Protein AF-A0A447NX24-F1 (afdb_monomer)

Radius of gyration: 23.61 Å; Cα contacts (8 Å, |Δi|>4): 287; chains: 1; bounding box: 48×49×65 Å

Organism: NCBI:txid1160765

Mean predicted aligned error: 9.2 Å

Foldseek 3Di:
DWKDWWAWDQDPVVRGTDAPPVCVVPVDDAFDAQVPDPPPVGLLAAAEAEQDDAPLQLVLLQVVVVVVDPDPPDDDDPVCSCVPPNADPDDDPCRVCVVVVVVVVHNGPSRVQVVVLVLLRVLLSVVSSVVSRVPDGHDDIDPDPPPQVCCCPRHVNNPYDMDDDDCPPVVCVVVPDDDDDPDPNLRWHWYDHSNWIDTSSFTQPDDVPPPSVDSVVV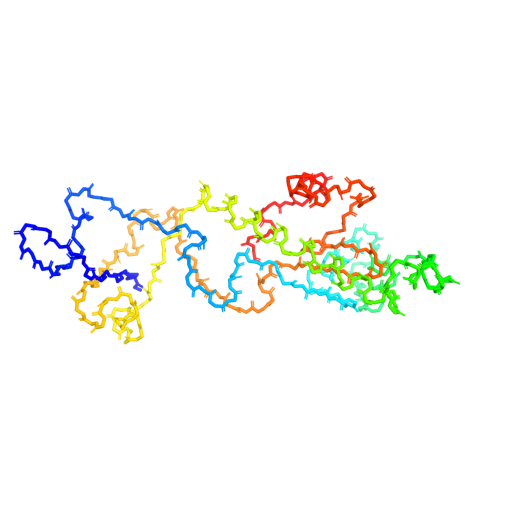VVSVVVRPDDPVSNVD

pLDDT: mean 82.29, std 13.7, range [31.44, 94.69]

Structure (mmCIF, N/CA/C/O backbone):
data_AF-A0A447NX24-F1
#
_entry.id   AF-A0A447NX24-F1
#
loop_
_atom_site.group_PDB
_atom_site.id
_atom_site.type_symbol
_atom_site.label_atom_id
_atom_site.label_alt_id
_atom_site.label_comp_id
_atom_site.label_asym_id
_atom_site.label_entity_id
_atom_site.label_seq_id
_atom_site.pdbx_PDB_ins_code
_atom_site.Cartn_x
_atom_site.Cartn_y
_atom_site.Cartn_z
_atom_site.occupancy
_atom_site.B_iso_or_equiv
_atom_site.auth_seq_id
_atom_site.auth_comp_id
_atom_site.auth_asym_id
_atom_site.auth_atom_id
_atom_site.pdbx_PDB_model_num
ATOM 1 N N . MET A 1 1 ? -9.808 -14.421 19.396 1.00 85.94 1 MET A N 1
ATOM 2 C CA . MET A 1 1 ? -10.437 -13.373 20.230 1.00 85.94 1 MET A CA 1
ATOM 3 C C . MET A 1 1 ? -10.325 -12.034 19.508 1.00 85.94 1 MET A C 1
ATOM 5 O O . MET A 1 1 ? -9.264 -11.777 18.959 1.00 85.94 1 MET A O 1
ATOM 9 N N . LEU A 1 2 ? -11.363 -11.190 19.503 1.00 93.19 2 LEU A N 1
ATOM 10 C CA . LEU A 1 2 ? -11.337 -9.859 18.875 1.00 93.19 2 LEU A CA 1
ATOM 11 C C . LEU A 1 2 ? -11.453 -8.776 19.944 1.00 93.19 2 LEU A C 1
ATOM 13 O O . LEU A 1 2 ? -12.441 -8.752 20.673 1.00 93.19 2 LEU A O 1
ATOM 17 N N . VAL A 1 3 ? -10.472 -7.878 20.032 1.00 93.94 3 VAL A N 1
ATOM 18 C CA . VAL A 1 3 ? -10.382 -6.884 21.113 1.00 93.94 3 VAL A CA 1
ATOM 19 C C . VAL A 1 3 ? -10.153 -5.479 20.568 1.00 93.94 3 VAL A C 1
ATOM 21 O O . VAL A 1 3 ? -9.334 -5.281 19.671 1.00 93.94 3 VAL A O 1
ATOM 24 N N . LYS A 1 4 ? -10.825 -4.479 21.142 1.00 92.31 4 LYS A N 1
ATOM 25 C CA . LYS A 1 4 ? -10.554 -3.057 20.891 1.00 92.31 4 LYS A CA 1
ATOM 26 C C . LYS A 1 4 ? -10.148 -2.349 22.175 1.00 92.31 4 LYS A C 1
ATOM 28 O O . LYS A 1 4 ? -10.835 -2.455 23.185 1.00 92.31 4 LYS A O 1
ATOM 33 N N . TYR A 1 5 ? -9.069 -1.581 22.092 1.00 91.25 5 TYR A N 1
ATOM 34 C CA . TYR A 1 5 ? -8.572 -0.743 23.177 1.00 91.25 5 TYR A CA 1
ATOM 35 C C . TYR A 1 5 ? -9.070 0.691 23.022 1.00 91.25 5 TYR A C 1
ATOM 37 O O . TYR A 1 5 ? -9.026 1.254 21.924 1.00 91.25 5 TYR A O 1
ATOM 45 N N . TYR A 1 6 ? -9.519 1.276 24.127 1.00 90.31 6 TYR A N 1
ATOM 46 C CA . TYR A 1 6 ? -9.981 2.652 24.216 1.00 90.31 6 TYR A CA 1
ATOM 47 C C . TYR A 1 6 ? -9.260 3.378 25.339 1.00 90.31 6 TYR A C 1
ATOM 49 O O . TYR A 1 6 ? -9.404 3.019 26.502 1.00 90.31 6 TYR A O 1
ATOM 57 N N . GLY A 1 7 ? -8.518 4.424 24.990 1.00 90.69 7 GLY A N 1
ATOM 58 C CA . GLY A 1 7 ? -7.910 5.322 25.959 1.00 90.69 7 GLY A CA 1
ATOM 59 C C . GLY A 1 7 ? -8.908 6.248 26.651 1.00 90.69 7 GLY A C 1
ATOM 60 O O . GLY A 1 7 ? -10.132 6.178 26.479 1.00 90.69 7 GLY A O 1
ATOM 61 N N . LEU A 1 8 ? -8.339 7.154 27.430 1.00 92.25 8 LEU A N 1
ATOM 62 C CA . LEU A 1 8 ? -9.058 8.189 28.144 1.00 92.25 8 LEU A CA 1
ATOM 63 C C . LEU A 1 8 ? -9.455 9.340 27.213 1.00 92.25 8 LEU A C 1
ATOM 65 O O . LEU A 1 8 ? -8.764 9.679 26.250 1.00 92.25 8 LEU A O 1
ATOM 69 N N . VAL A 1 9 ? -10.570 9.979 27.540 1.00 91.75 9 VAL A N 1
ATOM 70 C CA . VAL A 1 9 ? -11.036 11.233 26.952 1.00 91.75 9 VAL A CA 1
ATOM 71 C C . VAL A 1 9 ? -11.283 12.242 28.062 1.00 91.75 9 VAL A C 1
ATOM 73 O O . VAL A 1 9 ? -11.714 11.889 29.162 1.00 91.75 9 VAL A O 1
ATOM 76 N N . PHE A 1 10 ? -10.987 13.509 27.782 1.00 92.56 10 PHE A N 1
ATOM 77 C CA . PHE A 1 10 ? -11.261 14.579 28.729 1.00 92.56 10 PHE A CA 1
ATOM 78 C C . PHE A 1 10 ? -12.771 14.806 28.827 1.00 92.56 10 PHE A C 1
ATOM 80 O O . PHE A 1 10 ? -13.426 15.139 27.837 1.00 92.56 10 PHE A O 1
ATOM 87 N N . ASN A 1 11 ? -13.310 14.635 30.026 1.00 90.12 11 ASN A N 1
ATOM 88 C CA . ASN A 1 11 ? -14.699 14.883 30.346 1.00 90.12 11 ASN A CA 1
ATOM 89 C C . ASN A 1 11 ? -14.811 16.235 31.064 1.00 90.12 11 ASN A C 1
ATOM 91 O O . ASN A 1 11 ? -14.255 16.445 32.143 1.00 90.12 11 ASN A O 1
ATOM 95 N N . LYS A 1 12 ? -15.544 17.157 30.431 1.00 89.69 12 LYS A N 1
ATOM 96 C CA . LYS A 1 12 ? -15.736 18.529 30.916 1.00 89.69 12 LYS A CA 1
ATOM 97 C C . LYS A 1 12 ? -16.574 18.601 32.192 1.00 89.69 12 LYS A C 1
ATOM 99 O O . LYS A 1 12 ? -16.369 19.520 32.973 1.00 89.69 12 LYS A O 1
ATOM 104 N N . GLU A 1 13 ? -17.490 17.659 32.408 1.00 88.31 13 GLU A N 1
ATOM 105 C CA . GLU A 1 13 ? -18.396 17.655 33.564 1.00 88.31 13 GLU A CA 1
ATOM 106 C C . GLU A 1 13 ? -17.649 17.344 34.862 1.00 88.31 13 GLU A C 1
ATOM 108 O O . GLU A 1 13 ? -17.881 17.979 35.886 1.00 88.31 13 GLU A O 1
ATOM 113 N N . ILE A 1 14 ? -16.701 16.406 34.799 1.00 89.94 14 ILE A N 1
ATOM 114 C CA . ILE A 1 14 ? -15.856 16.010 35.937 1.00 89.94 14 ILE A CA 1
ATOM 115 C C . ILE A 1 14 ? -14.499 16.728 35.952 1.00 89.94 14 ILE A C 1
ATOM 117 O O . ILE A 1 14 ? -13.675 16.454 36.819 1.00 89.94 14 ILE A O 1
ATOM 121 N N . ASN A 1 15 ? -14.251 17.616 34.980 1.00 91.25 15 ASN A N 1
ATOM 122 C CA . ASN A 1 15 ? -12.981 18.313 34.765 1.00 91.25 15 ASN A CA 1
ATOM 123 C C . ASN A 1 15 ? -11.753 17.378 34.844 1.00 91.25 15 ASN A C 1
ATOM 125 O O . ASN A 1 15 ? -10.773 17.660 35.535 1.00 91.25 15 ASN A O 1
ATOM 129 N N . GLY A 1 16 ? -11.822 16.232 34.163 1.00 92.00 16 GLY A N 1
ATOM 130 C CA . GLY A 1 16 ? -10.829 15.168 34.294 1.00 92.00 16 GLY A CA 1
ATOM 131 C C . GLY A 1 16 ? -10.879 14.151 33.161 1.00 92.00 16 GLY A C 1
ATOM 132 O O . GLY A 1 16 ? -11.748 14.196 32.293 1.00 92.00 16 GLY A O 1
ATOM 133 N N . PHE A 1 17 ? -9.924 13.225 33.151 1.00 92.00 17 PHE A N 1
ATOM 134 C CA . PHE A 1 17 ? -9.870 12.153 32.164 1.00 92.00 17 PHE A CA 1
ATOM 135 C C . PHE A 1 17 ? -10.710 10.959 32.616 1.00 92.00 17 PHE A C 1
ATOM 137 O O . PHE A 1 17 ? -10.609 10.508 33.753 1.00 92.00 17 PHE A O 1
ATOM 144 N N . SER A 1 18 ? -11.527 10.435 31.708 1.00 91.38 18 SER A N 1
ATOM 145 C CA . SER A 1 18 ? -12.336 9.235 31.940 1.00 91.38 18 SER A CA 1
ATOM 146 C C . SER A 1 18 ? -12.263 8.309 30.733 1.00 91.38 18 SER A C 1
ATOM 148 O O . SER A 1 18 ? -12.037 8.798 29.621 1.00 91.38 18 SER A O 1
ATOM 150 N N . PRO A 1 19 ? -12.439 6.990 30.903 1.00 90.12 19 PRO A N 1
ATOM 151 C CA . PRO A 1 19 ? -12.449 6.086 29.766 1.00 90.12 19 PRO A CA 1
ATOM 152 C C . PRO A 1 19 ? -13.537 6.459 28.761 1.00 90.12 19 PRO A C 1
ATOM 154 O O . PRO A 1 19 ? -14.644 6.846 29.138 1.00 90.12 19 PRO A O 1
ATOM 157 N N . ARG A 1 20 ? -13.235 6.338 27.465 1.00 88.88 20 ARG A N 1
ATOM 158 C CA . ARG A 1 20 ? -14.234 6.582 26.420 1.00 88.88 20 ARG A CA 1
ATOM 159 C C . ARG A 1 20 ? -15.320 5.509 26.492 1.00 88.88 20 ARG A C 1
ATOM 161 O O . ARG A 1 20 ? -15.057 4.368 26.140 1.00 88.88 20 ARG A O 1
ATOM 168 N N . THR A 1 21 ? -16.537 5.888 26.872 1.00 90.12 21 THR A N 1
ATOM 169 C CA . THR A 1 21 ? -17.692 4.978 27.023 1.00 90.12 21 THR A CA 1
ATOM 170 C C . THR A 1 21 ? -18.870 5.310 26.102 1.00 90.12 21 THR A C 1
ATOM 172 O O . THR A 1 21 ? -19.903 4.653 26.166 1.00 90.12 21 THR A O 1
ATOM 175 N N . GLU A 1 22 ? -18.721 6.287 25.200 1.00 88.81 22 GLU A N 1
ATOM 176 C CA . GLU A 1 22 ? -19.776 6.761 24.281 1.00 88.81 22 GLU A CA 1
ATOM 177 C C . GLU A 1 22 ? -20.435 5.635 23.466 1.00 88.81 22 GLU A C 1
ATOM 179 O O . GLU A 1 22 ? -21.633 5.675 23.209 1.00 88.81 22 GLU A O 1
ATOM 184 N N . PHE A 1 23 ? -19.677 4.599 23.094 1.00 89.31 23 PHE A N 1
ATOM 185 C CA . PHE A 1 23 ? -20.195 3.459 22.329 1.00 89.31 23 PHE A CA 1
ATOM 186 C C . PHE A 1 23 ? -21.254 2.652 23.102 1.00 89.31 23 PHE A C 1
ATOM 188 O O . PHE A 1 23 ? -22.073 1.977 22.486 1.00 89.31 23 PHE A O 1
ATOM 195 N N . ILE A 1 24 ? -21.252 2.710 24.440 1.00 89.12 24 ILE A N 1
ATOM 196 C CA . ILE A 1 24 ? -22.264 2.057 25.284 1.00 89.12 24 ILE A CA 1
ATOM 197 C C . ILE A 1 24 ? -23.577 2.832 25.199 1.00 89.12 24 ILE A C 1
ATOM 199 O O . ILE A 1 24 ? -24.645 2.232 25.137 1.00 89.12 24 ILE A O 1
ATOM 203 N N . SER A 1 25 ? -23.502 4.165 25.196 1.00 88.19 25 SER A N 1
ATOM 204 C CA . SER A 1 25 ? -24.692 5.013 25.230 1.00 88.19 25 SER A CA 1
ATOM 205 C C . SER A 1 25 ? -25.367 5.139 23.868 1.00 88.19 25 SER A C 1
ATOM 207 O O . SER A 1 25 ? -26.593 5.191 23.813 1.00 88.19 25 SER A O 1
ATOM 209 N N . ASN A 1 26 ? -24.598 5.172 22.775 1.00 91.62 26 ASN A N 1
ATOM 210 C CA . ASN A 1 26 ? -25.148 5.334 21.425 1.00 91.62 26 ASN A CA 1
ATOM 211 C C . ASN A 1 26 ? -25.139 4.051 20.575 1.00 91.62 26 ASN A C 1
ATOM 213 O O . ASN A 1 26 ? -25.740 4.044 19.504 1.00 91.62 26 ASN A O 1
ATOM 217 N N . GLY A 1 27 ? -24.482 2.977 21.026 1.00 86.69 27 GLY A N 1
ATOM 218 C CA . GLY A 1 27 ? -24.374 1.717 20.282 1.00 86.69 27 GLY A CA 1
ATOM 219 C C . GLY A 1 27 ? -23.490 1.787 19.031 1.00 86.69 27 GLY A C 1
ATOM 220 O O . GLY A 1 27 ? -23.525 0.872 18.210 1.00 86.69 27 GLY A O 1
ATOM 221 N N . LEU A 1 28 ? -22.713 2.860 18.854 1.00 88.81 28 LEU A N 1
ATOM 222 C CA . LEU A 1 28 ? -21.907 3.114 17.663 1.00 88.81 28 LEU A CA 1
ATOM 223 C C . LEU A 1 28 ? -20.413 3.099 17.987 1.00 88.81 28 LEU A C 1
ATOM 225 O O . LEU A 1 28 ? -19.932 3.767 18.904 1.00 88.81 28 LEU A O 1
ATOM 229 N N . PHE A 1 29 ? -19.652 2.388 17.159 1.00 88.50 29 PHE A N 1
ATOM 230 C CA . PHE A 1 29 ? -18.195 2.409 17.197 1.00 88.50 29 PHE A CA 1
ATOM 231 C C . PHE A 1 29 ? -17.637 3.363 16.147 1.00 88.50 29 PHE A C 1
ATOM 233 O O . PHE A 1 29 ? -18.077 3.385 14.998 1.00 88.50 29 PHE A O 1
ATOM 240 N N . ARG A 1 30 ? -16.615 4.131 16.531 1.00 85.19 30 ARG A N 1
ATOM 241 C CA . ARG A 1 30 ? -15.889 4.989 15.596 1.00 85.19 30 ARG A CA 1
ATOM 242 C C . ARG A 1 30 ? -14.876 4.164 14.809 1.00 85.19 30 ARG A C 1
ATOM 244 O O . ARG A 1 30 ? -13.995 3.535 15.391 1.00 85.19 30 ARG A O 1
ATOM 251 N N . MET A 1 31 ? -14.967 4.242 13.488 1.00 88.88 31 MET A N 1
ATOM 252 C CA . MET A 1 31 ? -13.935 3.747 12.583 1.00 88.88 31 MET A CA 1
ATOM 253 C C . MET A 1 31 ? -12.894 4.836 12.302 1.00 88.88 31 MET A C 1
ATOM 255 O O . MET A 1 31 ? -13.206 6.031 12.286 1.00 88.88 31 MET A O 1
ATOM 259 N N . THR A 1 32 ? -11.648 4.420 12.096 1.00 87.25 32 THR A N 1
ATOM 260 C CA . THR A 1 32 ? -10.531 5.317 11.786 1.00 87.25 32 THR A CA 1
ATOM 261 C C . THR A 1 32 ? -10.375 5.425 10.277 1.00 87.25 32 THR A C 1
ATOM 263 O O . THR A 1 32 ? -10.341 4.412 9.587 1.00 87.25 32 THR A O 1
ATOM 266 N N . GLN A 1 33 ? -10.270 6.642 9.748 1.00 86.38 33 GLN A N 1
ATOM 267 C CA . GLN A 1 33 ? -9.951 6.826 8.331 1.00 86.38 33 GLN A CA 1
ATOM 268 C C . GLN A 1 33 ? -8.475 6.472 8.079 1.00 86.38 33 GLN A C 1
ATOM 270 O O . GLN A 1 33 ? -7.639 6.835 8.913 1.00 86.38 33 GLN A O 1
ATOM 275 N N . PRO A 1 34 ? -8.135 5.845 6.939 1.00 83.50 34 PRO A N 1
ATOM 276 C CA . PRO A 1 34 ? -6.765 5.502 6.557 1.00 83.50 34 PRO A CA 1
ATOM 277 C C . PRO A 1 34 ? -5.708 6.583 6.831 1.00 83.50 34 PRO A C 1
ATOM 279 O O . PRO A 1 34 ? -4.655 6.275 7.383 1.00 83.50 34 PRO A O 1
ATOM 282 N N . LYS A 1 35 ? -5.987 7.861 6.536 1.00 82.88 35 LYS A N 1
ATOM 283 C CA . LYS A 1 35 ? -5.039 8.971 6.763 1.00 82.88 35 LYS A CA 1
ATOM 284 C C . LYS A 1 35 ? -4.648 9.217 8.223 1.00 82.88 35 LYS A C 1
ATOM 286 O O . LYS A 1 35 ? -3.639 9.868 8.471 1.00 82.88 35 LYS A O 1
ATOM 291 N N . TYR A 1 36 ? -5.445 8.733 9.174 1.00 82.44 36 TYR A N 1
ATOM 292 C CA . TYR A 1 36 ? -5.190 8.863 10.612 1.00 82.44 36 TYR A CA 1
ATOM 293 C C . TYR A 1 36 ? -4.606 7.590 11.235 1.00 82.44 36 TYR A C 1
ATOM 295 O O . TYR A 1 36 ? -4.421 7.542 12.452 1.00 82.44 36 TYR A O 1
ATOM 303 N N . LEU A 1 37 ? -4.334 6.552 10.439 1.00 77.88 37 LEU A N 1
ATOM 304 C CA . LEU A 1 37 ? -3.601 5.388 10.923 1.00 77.88 37 LEU A CA 1
ATOM 305 C C . LEU A 1 37 ? -2.122 5.746 11.101 1.00 77.88 37 LEU A C 1
ATOM 307 O O . LEU A 1 37 ? -1.476 6.275 10.199 1.00 77.88 37 LEU A O 1
ATOM 311 N N . ASN A 1 38 ? -1.579 5.438 12.279 1.00 63.84 38 ASN A N 1
ATOM 312 C CA . ASN A 1 38 ? -0.196 5.731 12.667 1.00 63.84 38 ASN A CA 1
ATOM 313 C C . ASN A 1 38 ? 0.810 4.678 12.159 1.00 63.84 38 ASN A C 1
ATOM 315 O O . ASN A 1 38 ? 1.834 4.433 12.801 1.00 63.84 38 ASN A O 1
ATOM 319 N N . ASP A 1 39 ? 0.551 4.050 11.012 1.00 66.94 39 ASP A N 1
ATOM 320 C CA . ASP A 1 39 ? 1.469 3.069 10.439 1.00 66.94 39 ASP A CA 1
ATOM 321 C C . ASP A 1 39 ? 2.681 3.784 9.832 1.00 66.94 39 ASP A C 1
ATOM 323 O O . ASP A 1 39 ? 2.624 4.377 8.747 1.00 66.94 39 ASP A O 1
ATOM 327 N N . LYS A 1 40 ? 3.811 3.735 10.550 1.00 56.06 40 LYS A N 1
ATOM 328 C CA . LYS A 1 40 ? 5.112 4.208 10.061 1.00 56.06 40 LYS A CA 1
ATOM 329 C C . LYS A 1 40 ? 5.511 3.364 8.848 1.00 56.06 40 LYS A C 1
ATOM 331 O O . LYS A 1 40 ? 6.051 2.274 8.983 1.00 56.06 40 LYS A O 1
ATOM 336 N N . GLY A 1 41 ? 5.205 3.874 7.657 1.00 57.28 41 GLY A N 1
ATOM 337 C CA . GLY A 1 41 ? 5.413 3.185 6.382 1.00 57.28 41 GLY A CA 1
ATOM 338 C C . GLY A 1 41 ? 4.133 2.829 5.621 1.00 57.28 41 GLY A C 1
ATOM 339 O O . GLY A 1 41 ? 4.266 2.178 4.594 1.00 57.28 41 GLY A O 1
ATOM 340 N N . SER A 1 42 ? 2.959 3.239 6.123 1.00 59.38 42 SER A N 1
ATOM 341 C CA . SER A 1 42 ? 1.596 3.181 5.559 1.00 59.38 42 SER A CA 1
ATOM 342 C C . SER A 1 42 ? 1.339 2.160 4.441 1.00 59.38 42 SER A C 1
ATOM 344 O O . SER A 1 42 ? 1.754 2.354 3.299 1.00 59.38 42 SER A O 1
ATOM 346 N N . GLU A 1 43 ? 0.526 1.153 4.751 1.00 59.97 43 GLU A N 1
ATOM 347 C CA . GLU A 1 43 ? -0.042 0.176 3.806 1.00 59.97 43 GLU A CA 1
ATOM 348 C C . GLU A 1 43 ? -0.840 0.832 2.671 1.00 59.97 43 GLU A C 1
ATOM 350 O O . GLU A 1 43 ? -0.901 0.315 1.564 1.00 59.97 43 GLU A O 1
ATOM 355 N N . ALA A 1 44 ? -1.391 2.022 2.925 1.00 61.69 44 ALA A N 1
ATOM 356 C CA . ALA A 1 44 ? -2.132 2.806 1.942 1.00 61.69 44 ALA A CA 1
ATOM 357 C C . ALA A 1 44 ? -1.249 3.475 0.866 1.00 61.69 44 ALA A C 1
ATOM 359 O O . ALA A 1 44 ? -1.771 4.202 0.021 1.00 61.69 44 ALA A O 1
ATOM 360 N N . ARG A 1 45 ? 0.080 3.294 0.912 1.00 77.75 45 ARG A N 1
ATOM 361 C CA . ARG A 1 45 ? 1.012 3.850 -0.079 1.00 77.75 45 ARG A CA 1
ATOM 362 C C . ARG A 1 45 ? 1.613 2.753 -0.942 1.00 77.75 45 ARG A C 1
ATOM 364 O O . ARG A 1 45 ? 2.046 1.717 -0.442 1.00 77.75 45 ARG A O 1
ATOM 371 N N . LEU A 1 46 ? 1.718 3.050 -2.231 1.00 82.00 46 LEU A N 1
ATOM 372 C CA . LEU A 1 46 ? 2.371 2.195 -3.210 1.00 82.00 46 LEU A CA 1
ATOM 373 C C . LEU A 1 46 ? 3.872 2.082 -2.922 1.00 82.00 46 LEU A C 1
ATOM 375 O O . LEU A 1 46 ? 4.524 3.072 -2.568 1.00 82.00 46 LEU A O 1
ATOM 379 N N . TRP A 1 47 ? 4.429 0.888 -3.124 1.00 84.69 47 TRP A N 1
ATOM 380 C CA . TRP A 1 47 ? 5.861 0.640 -2.988 1.00 84.69 47 TRP A CA 1
ATOM 381 C C . TRP A 1 47 ? 6.600 0.912 -4.308 1.00 84.69 47 TRP A C 1
ATOM 383 O O . TRP A 1 47 ? 6.296 0.262 -5.313 1.00 84.69 47 TRP A O 1
ATOM 393 N N . PRO A 1 48 ? 7.575 1.842 -4.346 1.00 87.75 48 PRO A N 1
ATOM 394 C CA . PRO A 1 48 ? 8.247 2.204 -5.586 1.00 87.75 48 PRO A CA 1
ATOM 395 C C . PRO A 1 48 ? 9.340 1.197 -5.985 1.00 87.75 48 PRO A C 1
ATOM 397 O O . PRO A 1 48 ? 10.209 0.824 -5.188 1.00 87.75 48 PRO A O 1
ATOM 400 N N . TYR A 1 49 ? 9.353 0.815 -7.260 1.00 90.81 49 TYR A N 1
ATOM 401 C CA . TYR A 1 49 ? 10.410 0.034 -7.900 1.00 90.81 49 TYR A CA 1
ATOM 402 C C . TYR A 1 49 ? 11.044 0.870 -9.017 1.00 90.81 49 TYR A C 1
ATOM 404 O O . TYR A 1 49 ? 10.423 1.125 -10.043 1.00 90.81 49 TYR A O 1
ATOM 412 N N . PHE A 1 50 ? 12.286 1.313 -8.811 1.00 93.00 50 PHE A N 1
ATOM 413 C CA . PHE A 1 50 ? 13.030 2.125 -9.776 1.00 93.00 50 PHE A CA 1
ATOM 414 C C . PHE A 1 50 ? 14.061 1.282 -10.529 1.00 93.00 50 PHE A C 1
ATOM 416 O O . PHE A 1 50 ? 14.888 0.628 -9.892 1.00 93.00 50 PHE A O 1
ATOM 423 N N . ASN A 1 51 ? 14.013 1.294 -11.865 1.00 92.38 51 ASN A N 1
ATOM 424 C CA . ASN A 1 51 ? 14.912 0.539 -12.752 1.00 92.38 51 ASN A CA 1
ATOM 425 C C . ASN A 1 51 ? 14.994 -0.970 -12.437 1.00 92.38 51 ASN A C 1
ATOM 427 O O . ASN A 1 51 ? 15.968 -1.645 -12.765 1.00 92.38 51 ASN A O 1
ATOM 431 N N . ARG A 1 52 ? 13.938 -1.512 -11.827 1.00 93.75 52 ARG A N 1
ATOM 432 C CA . ARG A 1 52 ? 13.754 -2.934 -11.519 1.00 93.75 52 ARG A CA 1
ATOM 433 C C . ARG A 1 52 ? 12.267 -3.266 -11.541 1.00 93.75 52 ARG A C 1
ATOM 435 O O . ARG A 1 52 ? 11.452 -2.372 -11.335 1.00 93.75 52 ARG A O 1
ATOM 442 N N . PHE A 1 53 ? 11.927 -4.533 -11.739 1.00 94.19 53 PHE A N 1
ATOM 443 C CA . PHE A 1 53 ? 10.539 -4.992 -11.778 1.00 94.19 53 PHE A CA 1
ATOM 444 C C . PHE A 1 53 ? 10.085 -5.551 -10.425 1.00 94.19 53 PHE A C 1
ATOM 446 O O . PHE A 1 53 ? 10.865 -6.154 -9.684 1.00 94.19 53 PHE A O 1
ATOM 453 N N . SER A 1 54 ? 8.820 -5.311 -10.098 1.00 92.25 54 SER A N 1
ATOM 454 C CA . SER A 1 54 ? 8.131 -5.818 -8.913 1.00 92.25 54 SER A CA 1
ATOM 455 C C . SER A 1 54 ? 7.623 -7.252 -9.124 1.00 92.25 54 SER A C 1
ATOM 457 O O . SER A 1 54 ? 7.429 -7.674 -10.265 1.00 92.25 54 SER A O 1
ATOM 459 N N . PRO A 1 55 ? 7.336 -8.012 -8.049 1.00 91.62 55 PRO A N 1
ATOM 460 C CA . PRO A 1 55 ? 6.697 -9.328 -8.163 1.00 91.62 55 PRO A CA 1
ATOM 461 C C . PRO A 1 55 ? 5.367 -9.300 -8.937 1.00 91.62 55 PRO A C 1
ATOM 463 O O . PRO A 1 55 ? 5.062 -10.228 -9.689 1.00 91.62 55 PRO A O 1
ATOM 466 N N . ALA A 1 56 ? 4.604 -8.209 -8.808 1.00 90.44 56 ALA A N 1
ATOM 467 C CA . ALA A 1 56 ? 3.365 -8.006 -9.550 1.00 90.44 56 ALA A CA 1
ATOM 468 C C . ALA A 1 56 ? 3.611 -7.838 -11.061 1.00 90.44 56 ALA A C 1
ATOM 470 O O . ALA A 1 56 ? 2.840 -8.359 -11.862 1.00 90.44 56 ALA A O 1
ATOM 471 N N . ASP A 1 57 ? 4.717 -7.198 -11.467 1.00 92.56 57 ASP A N 1
ATOM 472 C CA . ASP A 1 57 ? 5.104 -7.091 -12.883 1.00 92.56 57 ASP A CA 1
ATOM 473 C C . ASP A 1 57 ? 5.401 -8.466 -13.486 1.00 92.56 57 ASP A C 1
ATOM 475 O O . ASP A 1 57 ? 4.922 -8.772 -14.575 1.00 92.56 57 ASP A O 1
ATOM 479 N N . TYR A 1 58 ? 6.126 -9.329 -12.768 1.00 93.50 58 TYR A N 1
ATOM 480 C CA . TYR A 1 58 ? 6.371 -10.702 -13.221 1.00 93.50 58 TYR A CA 1
ATOM 481 C C . TYR A 1 58 ? 5.089 -11.526 -13.296 1.00 93.50 58 TYR A C 1
ATOM 483 O O . TYR A 1 58 ? 4.898 -12.283 -14.246 1.00 93.50 58 TYR A O 1
ATOM 491 N N . SER A 1 59 ? 4.193 -11.359 -12.322 1.00 91.75 59 SER A N 1
ATOM 492 C CA . SER A 1 59 ? 2.896 -12.040 -12.313 1.00 91.75 59 SER A CA 1
ATOM 493 C C . SER A 1 59 ? 2.035 -11.600 -13.497 1.00 91.75 59 SER A C 1
ATOM 495 O O . SER A 1 59 ? 1.454 -12.436 -14.187 1.00 91.75 59 SER A O 1
A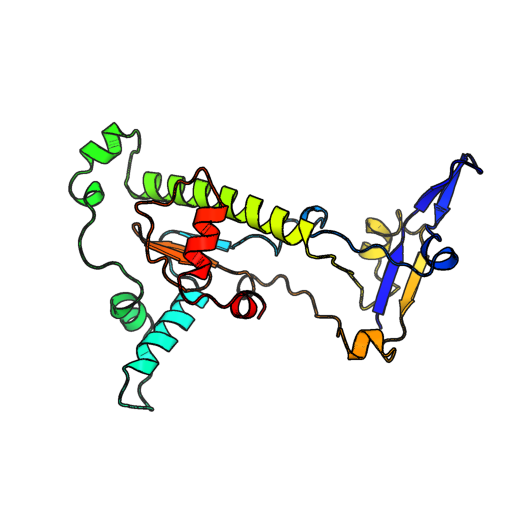TOM 497 N N . TRP A 1 60 ? 2.005 -10.298 -13.793 1.00 92.38 60 TRP A N 1
ATOM 498 C CA . TRP A 1 60 ? 1.341 -9.756 -14.976 1.00 92.38 60 TRP A CA 1
ATOM 499 C C . TRP A 1 60 ? 1.973 -10.272 -16.277 1.00 92.38 60 TRP A C 1
ATOM 501 O O . TRP A 1 60 ? 1.256 -10.795 -17.126 1.00 92.38 60 TRP A O 1
ATOM 511 N N . ALA A 1 61 ? 3.301 -10.219 -16.406 1.00 93.12 61 ALA A N 1
ATOM 512 C CA . ALA A 1 61 ? 4.007 -10.710 -17.591 1.00 93.12 61 ALA A CA 1
ATOM 513 C C . ALA A 1 61 ? 3.755 -12.203 -17.831 1.00 93.12 61 ALA A C 1
ATOM 515 O O . ALA A 1 61 ? 3.550 -12.616 -18.969 1.00 93.12 61 ALA A O 1
ATOM 516 N N . LYS A 1 62 ? 3.712 -13.006 -16.762 1.00 92.19 62 LYS A N 1
ATOM 517 C CA . LYS A 1 62 ? 3.361 -14.424 -16.844 1.00 92.19 62 LYS A CA 1
ATOM 518 C C . LYS A 1 62 ? 1.925 -14.620 -17.336 1.00 92.19 62 LYS A C 1
ATOM 520 O O . LYS A 1 62 ? 1.716 -15.414 -18.243 1.00 92.19 62 LYS A O 1
ATOM 525 N N . ARG A 1 63 ? 0.954 -13.855 -16.814 1.00 91.06 63 ARG A N 1
ATOM 526 C CA . ARG A 1 63 ? -0.436 -13.891 -17.312 1.00 91.06 63 ARG A CA 1
ATOM 527 C C . ARG A 1 63 ? -0.514 -13.558 -18.806 1.00 91.06 63 ARG A C 1
ATOM 529 O O . ARG A 1 63 ? -1.240 -14.232 -19.528 1.00 91.06 63 ARG A O 1
ATOM 536 N N . GLU A 1 64 ? 0.218 -12.550 -19.278 1.00 90.62 64 GLU A N 1
ATOM 537 C CA . GLU A 1 64 ? 0.244 -12.197 -20.707 1.00 90.62 64 GLU A CA 1
ATOM 538 C C . GLU A 1 64 ? 0.934 -13.259 -21.568 1.00 90.62 64 GLU A C 1
ATOM 540 O O . GLU A 1 64 ? 0.444 -13.593 -22.646 1.00 90.62 64 GLU A O 1
ATOM 545 N N . HIS A 1 65 ? 2.032 -13.833 -21.078 1.00 91.94 65 HIS A N 1
ATOM 546 C CA . HIS A 1 65 ? 2.699 -14.957 -21.721 1.00 91.94 65 HIS A CA 1
ATOM 547 C C . HIS A 1 65 ? 1.767 -16.169 -21.861 1.00 91.94 65 HIS A C 1
ATOM 549 O O . HIS A 1 65 ? 1.663 -16.754 -22.939 1.00 91.94 65 HIS A O 1
ATOM 555 N N . ASP A 1 66 ? 1.049 -16.527 -20.799 1.00 90.31 66 ASP A N 1
ATOM 556 C CA . ASP A 1 66 ? 0.199 -17.719 -20.775 1.00 90.31 66 ASP A CA 1
ATOM 557 C C . ASP A 1 66 ? -0.991 -17.605 -21.747 1.00 90.31 66 ASP A C 1
ATOM 559 O O . ASP A 1 66 ? -1.471 -18.618 -22.250 1.00 90.31 66 ASP A O 1
ATOM 563 N N . LYS A 1 67 ? -1.423 -16.383 -22.098 1.00 89.81 67 LYS A N 1
ATOM 564 C CA . LYS A 1 67 ? -2.451 -16.146 -23.133 1.00 89.81 67 LYS A CA 1
ATOM 565 C C . LYS A 1 67 ? -1.991 -16.518 -24.542 1.00 89.81 67 LYS A C 1
ATOM 567 O O . LYS A 1 67 ? -2.823 -16.869 -25.376 1.00 89.81 67 LYS A O 1
ATOM 572 N N . ILE A 1 68 ? -0.697 -16.384 -24.827 1.00 88.50 68 ILE A N 1
ATOM 573 C CA . ILE A 1 68 ? -0.121 -16.643 -26.156 1.00 88.50 68 ILE A CA 1
ATOM 574 C C . ILE A 1 68 ? 0.590 -17.999 -26.236 1.00 88.50 68 ILE A C 1
ATOM 576 O O . ILE A 1 68 ? 0.94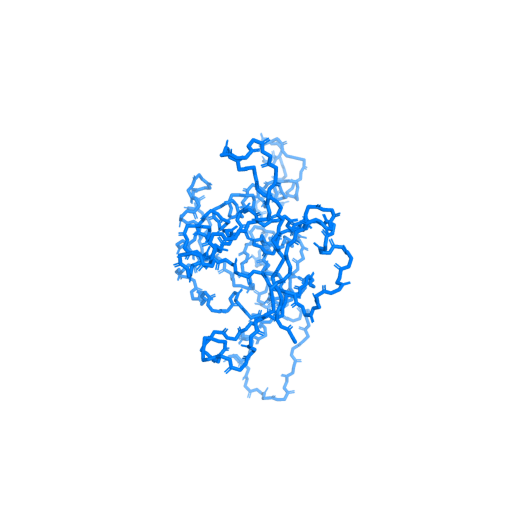5 -18.445 -27.328 1.00 88.50 68 ILE A O 1
ATOM 580 N N . GLN A 1 69 ? 0.807 -18.658 -25.095 1.00 85.38 69 GLN A N 1
ATOM 581 C CA . GLN A 1 69 ? 1.521 -19.922 -25.024 1.00 85.38 69 GLN A CA 1
ATOM 582 C C . GLN A 1 69 ? 0.642 -21.092 -25.487 1.00 85.38 69 GLN A C 1
ATOM 584 O O . GLN A 1 69 ? -0.426 -21.357 -24.943 1.00 85.38 69 GLN A O 1
ATOM 589 N N . LEU A 1 70 ? 1.134 -21.838 -26.477 1.00 80.56 70 LEU A N 1
ATOM 590 C CA . LEU A 1 70 ? 0.459 -23.013 -27.035 1.00 80.56 70 LEU A CA 1
ATOM 591 C C . LEU A 1 70 ? 0.807 -24.311 -26.289 1.00 80.56 70 LEU A C 1
ATOM 593 O O . LEU A 1 70 ? 0.060 -25.284 -26.379 1.00 80.56 70 LEU A O 1
ATOM 597 N N . ASN A 1 71 ? 1.936 -24.347 -25.572 1.00 86.12 71 ASN A N 1
ATOM 598 C CA . ASN A 1 71 ? 2.400 -25.506 -24.813 1.00 86.12 71 ASN A CA 1
ATOM 599 C C . ASN A 1 71 ? 2.132 -25.345 -23.299 1.00 86.12 71 ASN A C 1
ATOM 601 O O . ASN A 1 71 ? 2.842 -24.578 -22.645 1.00 86.12 71 ASN A O 1
ATOM 605 N N . PRO A 1 72 ? 1.205 -26.121 -22.703 1.00 78.94 72 PRO A N 1
ATOM 606 C CA . PRO A 1 72 ? 0.861 -26.023 -21.280 1.00 78.94 72 PRO A CA 1
ATOM 607 C C . PRO A 1 72 ? 1.993 -26.379 -20.306 1.00 78.94 72 PRO A C 1
ATOM 609 O O . PRO A 1 72 ? 1.921 -26.034 -19.131 1.00 78.94 72 PRO A O 1
ATOM 612 N N . SER A 1 73 ? 3.017 -27.110 -20.755 1.00 85.56 73 SER A N 1
ATOM 613 C CA . SER A 1 73 ? 4.134 -27.539 -19.900 1.00 85.56 73 SER A CA 1
ATOM 614 C C . SER A 1 73 ? 5.319 -26.574 -19.915 1.00 85.56 73 SER A C 1
ATOM 616 O O . SER A 1 73 ? 6.263 -26.757 -19.147 1.00 85.56 73 SER A O 1
ATOM 618 N N . TYR A 1 74 ? 5.307 -25.565 -20.788 1.00 89.06 74 TYR A N 1
ATOM 619 C CA . TYR A 1 74 ? 6.387 -24.591 -20.854 1.00 89.06 74 TYR A CA 1
ATOM 620 C C . TYR A 1 74 ? 6.219 -23.528 -19.763 1.00 89.06 74 TYR A C 1
ATOM 622 O O . TYR A 1 74 ? 5.155 -22.934 -19.616 1.00 89.06 74 TYR A O 1
ATOM 630 N N . THR A 1 75 ? 7.288 -23.278 -19.006 1.00 88.75 75 THR A N 1
ATOM 631 C CA . THR A 1 75 ? 7.350 -22.205 -18.007 1.00 88.75 75 THR A CA 1
ATOM 632 C C . THR A 1 75 ? 8.433 -21.214 -18.432 1.00 88.75 75 THR A C 1
ATOM 634 O O . THR A 1 75 ? 9.585 -21.634 -18.554 1.00 88.75 75 THR A O 1
ATOM 637 N N . PRO A 1 76 ? 8.097 -19.932 -18.656 1.00 90.69 76 PRO A N 1
ATOM 638 C CA . PRO A 1 76 ? 9.073 -18.934 -19.074 1.00 90.69 76 PRO A CA 1
ATOM 639 C C . PRO A 1 76 ? 10.026 -18.583 -17.926 1.00 90.69 76 PRO A C 1
ATOM 641 O O . PRO A 1 76 ? 9.643 -18.561 -16.752 1.00 90.69 76 PRO A O 1
ATOM 644 N N . SER A 1 77 ? 11.268 -18.264 -18.271 1.00 94.31 77 SER A N 1
ATOM 645 C CA . SER A 1 77 ? 12.247 -17.673 -17.359 1.00 94.31 77 SER A CA 1
ATOM 646 C C . SER A 1 77 ? 11.969 -16.183 -17.124 1.00 94.31 77 SER A C 1
ATOM 648 O O . SER A 1 77 ? 11.340 -15.506 -17.940 1.00 94.31 7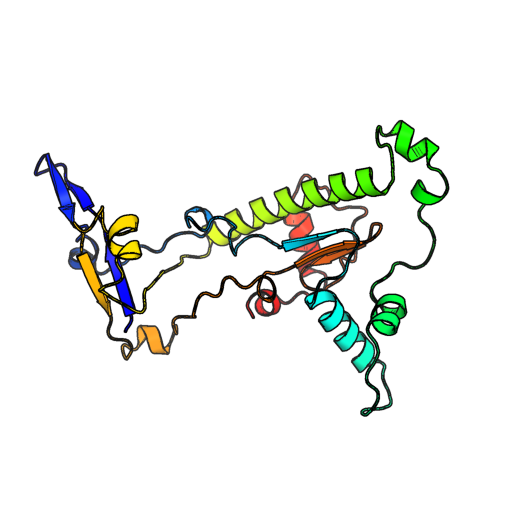7 SER A O 1
ATOM 650 N N . ASN A 1 78 ? 12.488 -15.631 -16.022 1.00 93.69 78 ASN A N 1
ATOM 651 C CA . ASN A 1 78 ? 12.352 -14.198 -15.737 1.00 93.69 78 ASN A CA 1
ATOM 652 C C . ASN A 1 78 ? 12.981 -13.322 -16.828 1.00 93.69 78 ASN A C 1
ATOM 654 O O . ASN A 1 78 ? 12.438 -12.270 -17.140 1.00 93.69 78 ASN A O 1
ATOM 658 N N . GLU A 1 79 ? 14.094 -13.750 -17.428 1.00 94.62 79 GLU A N 1
ATOM 659 C CA . GLU A 1 79 ? 14.752 -12.997 -18.500 1.00 94.62 79 GLU A CA 1
ATOM 660 C C . GLU A 1 79 ? 13.892 -12.942 -19.771 1.00 94.62 79 GLU A C 1
ATOM 662 O O . GLU A 1 79 ? 13.776 -11.885 -20.395 1.00 94.62 79 GLU A O 1
ATOM 667 N N . GLU A 1 80 ? 13.229 -14.048 -20.120 1.00 93.19 80 GLU A N 1
ATOM 668 C CA . GLU A 1 80 ? 12.253 -14.072 -21.213 1.00 93.19 80 GLU A CA 1
ATOM 669 C C . GLU A 1 80 ? 11.081 -13.132 -20.903 1.00 93.19 80 GLU A C 1
ATOM 671 O O . GLU A 1 80 ? 10.771 -12.255 -21.711 1.00 93.19 80 GLU A O 1
ATOM 676 N N . LEU A 1 81 ? 10.481 -13.233 -19.711 1.00 94.25 81 LEU A N 1
ATOM 677 C CA . LEU A 1 81 ? 9.389 -12.340 -19.303 1.00 94.25 81 LEU A CA 1
ATOM 678 C C . LEU A 1 81 ? 9.797 -10.863 -19.378 1.00 94.25 81 LEU A C 1
ATOM 680 O O . LEU A 1 81 ? 9.039 -10.025 -19.876 1.00 94.25 81 LEU A O 1
ATOM 684 N N . GLU A 1 82 ? 11.010 -10.543 -18.926 1.00 94.69 82 GLU A N 1
ATOM 685 C CA . GLU A 1 82 ? 11.532 -9.188 -18.999 1.00 94.69 82 GLU A CA 1
ATOM 686 C C . GLU A 1 82 ? 11.653 -8.694 -20.438 1.00 94.69 82 GLU A C 1
ATOM 688 O O . GLU A 1 82 ? 11.191 -7.598 -20.747 1.00 94.69 82 GLU A O 1
ATOM 693 N N . ASN A 1 83 ? 12.280 -9.478 -21.311 1.00 92.44 83 ASN A N 1
ATOM 694 C CA . ASN A 1 83 ? 12.595 -9.048 -22.669 1.00 92.44 83 ASN A CA 1
ATOM 695 C C . ASN A 1 83 ? 11.353 -8.976 -23.570 1.00 92.44 83 ASN A C 1
ATOM 697 O O . ASN A 1 83 ? 11.300 -8.113 -24.444 1.00 92.44 83 ASN A O 1
ATOM 701 N N . PHE A 1 84 ? 10.361 -9.845 -23.353 1.00 90.25 84 PHE A N 1
ATOM 702 C CA . PHE A 1 84 ? 9.146 -9.883 -24.170 1.00 90.25 84 PHE A CA 1
ATOM 703 C C . PHE A 1 84 ? 8.035 -8.945 -23.673 1.00 90.25 84 PHE A C 1
ATOM 705 O O . PHE A 1 84 ? 7.290 -8.424 -24.501 1.00 90.25 84 PHE A O 1
ATOM 712 N N . PHE A 1 85 ? 7.915 -8.706 -22.358 1.00 91.00 85 PHE A N 1
ATOM 713 C CA . PHE A 1 85 ? 6.749 -8.006 -21.788 1.00 91.00 85 PHE A CA 1
ATOM 714 C C . PHE A 1 85 ? 7.084 -6.785 -20.918 1.00 91.00 85 PHE A C 1
ATOM 716 O O . PHE A 1 85 ? 6.263 -5.866 -20.801 1.00 91.00 85 PHE A O 1
ATOM 723 N N . LEU A 1 86 ? 8.253 -6.750 -20.267 1.00 92.75 86 LEU A N 1
ATOM 724 C CA . LEU A 1 86 ? 8.537 -5.729 -19.248 1.00 92.75 86 LEU A CA 1
ATOM 725 C C . LEU A 1 86 ? 9.456 -4.603 -19.730 1.00 92.75 86 LEU A C 1
ATOM 727 O O . LEU A 1 86 ? 9.193 -3.427 -19.445 1.00 92.75 86 LEU A O 1
ATOM 731 N N . LYS A 1 87 ? 10.525 -4.929 -20.455 1.00 92.81 87 LYS A N 1
ATOM 732 C CA . LYS A 1 87 ? 11.483 -3.946 -20.962 1.00 92.81 87 LYS A CA 1
ATOM 733 C C . LYS A 1 87 ? 10.892 -3.186 -22.153 1.00 92.81 87 LYS A C 1
ATOM 735 O O . LYS A 1 87 ? 10.271 -3.795 -23.021 1.00 92.81 87 LYS A O 1
ATOM 740 N N . PRO A 1 88 ? 11.103 -1.863 -22.230 1.00 87.62 88 PRO A N 1
ATOM 741 C CA . PRO A 1 88 ? 10.741 -1.099 -23.412 1.00 87.62 88 PRO A CA 1
ATOM 742 C C . PRO A 1 88 ? 11.573 -1.542 -24.616 1.00 87.62 88 PRO A C 1
ATOM 744 O O . PRO A 1 88 ? 12.766 -1.829 -24.493 1.00 87.62 88 PRO A O 1
ATOM 747 N N . CYS A 1 89 ? 10.953 -1.524 -25.792 1.00 81.38 89 CYS A N 1
ATOM 748 C CA . CYS A 1 89 ? 11.658 -1.677 -27.058 1.00 81.38 89 CYS A CA 1
ATOM 749 C C . CYS A 1 89 ? 12.224 -0.325 -27.522 1.00 81.38 89 CYS A C 1
ATOM 751 O O . CYS A 1 89 ? 11.559 0.704 -27.421 1.00 81.38 89 CYS A O 1
ATOM 753 N N . GLY A 1 90 ? 13.431 -0.340 -28.093 1.00 83.62 90 GLY A N 1
ATOM 754 C CA . GLY A 1 90 ? 14.077 0.845 -28.665 1.00 83.62 90 GLY A CA 1
ATOM 755 C C . GLY A 1 90 ? 14.956 1.631 -27.687 1.00 83.62 90 GLY A C 1
ATOM 756 O O . GLY A 1 90 ? 15.235 1.202 -26.568 1.00 83.62 90 GLY A O 1
ATOM 757 N N . SER A 1 91 ? 15.440 2.786 -28.146 1.00 82.00 91 SER A N 1
ATOM 758 C CA . SER A 1 91 ? 16.327 3.677 -27.389 1.00 82.00 91 SER A CA 1
ATOM 759 C C . SER A 1 91 ? 15.630 4.999 -27.099 1.00 82.00 91 SER A C 1
ATOM 761 O O . SER A 1 91 ? 14.908 5.525 -27.946 1.00 82.00 91 SER A O 1
ATOM 763 N N . ARG A 1 92 ? 15.856 5.565 -25.910 1.00 85.75 92 ARG A N 1
ATOM 764 C CA . ARG A 1 92 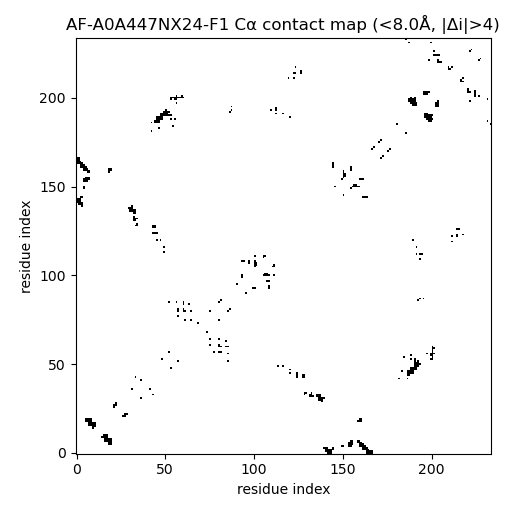? 15.270 6.859 -25.545 1.00 85.75 92 ARG A CA 1
ATOM 765 C C . ARG A 1 92 ? 16.082 7.996 -26.154 1.00 85.75 92 ARG A C 1
ATOM 767 O O . ARG A 1 92 ? 17.309 7.919 -26.262 1.00 85.75 92 ARG A O 1
ATOM 774 N N . TYR A 1 93 ? 15.405 9.100 -26.460 1.00 83.62 93 TYR A N 1
ATOM 775 C CA . TYR A 1 93 ? 16.072 10.324 -26.901 1.00 83.62 93 TYR A CA 1
ATOM 776 C C . TYR A 1 93 ? 17.090 10.826 -25.873 1.00 83.62 93 TYR A C 1
ATOM 778 O O . TYR A 1 93 ? 18.199 11.176 -26.256 1.00 83.62 93 TYR A O 1
ATOM 786 N N . GLY A 1 94 ? 16.761 10.799 -24.578 1.00 86.00 94 GLY A N 1
ATOM 787 C CA . GLY A 1 94 ? 17.683 11.227 -23.519 1.00 86.00 94 GLY A CA 1
ATOM 788 C C . GLY A 1 94 ? 18.956 10.379 -23.423 1.00 86.00 94 GLY A C 1
ATOM 789 O O . GLY A 1 94 ? 20.020 10.920 -23.135 1.00 86.00 94 GLY A O 1
ATOM 790 N N . ASP A 1 95 ? 18.869 9.082 -23.746 1.00 86.75 95 ASP A N 1
ATOM 791 C CA . ASP A 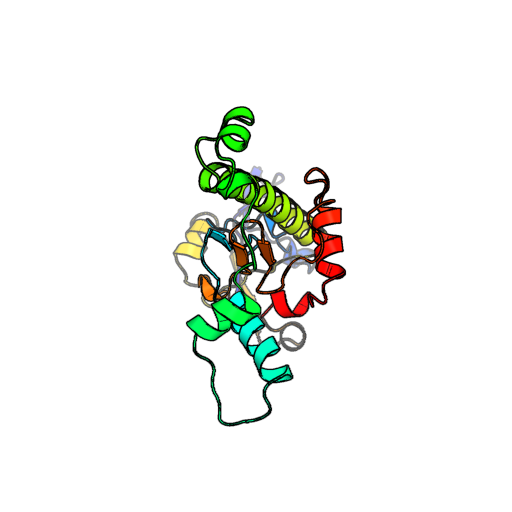1 95 ? 20.038 8.192 -23.791 1.00 86.75 95 ASP A CA 1
ATOM 792 C C . ASP A 1 95 ? 20.932 8.511 -25.002 1.00 86.75 95 ASP A C 1
ATOM 794 O O . ASP A 1 95 ? 22.156 8.494 -24.905 1.00 86.75 95 ASP A O 1
ATOM 798 N N . SER A 1 96 ? 20.317 8.829 -26.146 1.00 89.81 96 SER A N 1
ATOM 799 C CA . SER A 1 96 ? 21.030 9.121 -27.401 1.00 89.81 96 SER A CA 1
ATOM 800 C C . SER A 1 96 ? 21.580 10.551 -27.452 1.00 89.81 96 SER A C 1
ATOM 802 O O . SER A 1 96 ? 22.562 10.825 -28.141 1.00 89.81 96 SER A O 1
ATOM 804 N N . PHE A 1 97 ? 20.962 11.473 -26.711 1.00 90.88 97 PHE A N 1
ATOM 805 C CA . PHE A 1 97 ? 21.277 12.899 -26.716 1.00 90.88 97 PHE A CA 1
ATOM 806 C C . PHE A 1 97 ? 21.388 13.464 -25.287 1.00 90.88 97 PHE A C 1
ATOM 808 O O . PHE A 1 97 ? 20.567 14.295 -24.882 1.00 90.88 97 PHE A O 1
ATOM 815 N N . PRO A 1 98 ? 22.438 13.100 -24.522 1.00 89.12 98 PRO A N 1
ATOM 816 C CA . PRO A 1 98 ? 22.580 13.517 -23.124 1.00 89.12 98 PRO A CA 1
ATOM 817 C C . PRO A 1 98 ? 22.583 15.036 -22.931 1.00 89.12 98 PRO A C 1
ATOM 819 O O . PRO A 1 98 ? 22.113 15.536 -21.914 1.00 89.12 98 PRO A O 1
ATOM 822 N N . HIS A 1 99 ? 23.069 15.797 -23.915 1.00 90.69 99 HIS A N 1
ATOM 823 C CA . HIS A 1 99 ? 23.101 17.260 -23.859 1.00 90.69 99 HIS A CA 1
ATOM 824 C C . HIS A 1 99 ? 21.710 17.896 -23.683 1.00 90.69 99 HIS A C 1
ATOM 826 O O . HIS A 1 99 ? 21.615 18.981 -23.116 1.00 90.69 99 HIS A O 1
ATOM 832 N N . MET A 1 100 ? 20.635 17.240 -24.137 1.00 90.00 100 MET A N 1
ATOM 833 C CA . MET A 1 100 ? 19.268 17.715 -23.907 1.00 90.00 100 MET A CA 1
ATOM 834 C C . MET A 1 100 ? 18.861 17.543 -22.441 1.00 90.00 100 MET A C 1
ATOM 836 O O . MET A 1 100 ? 18.327 18.469 -21.845 1.00 90.00 100 MET A O 1
ATOM 840 N N . VAL A 1 101 ? 19.204 16.405 -21.834 1.00 90.19 101 VAL A N 1
ATOM 841 C CA . VAL A 1 101 ? 18.949 16.124 -20.410 1.00 90.19 101 VAL A CA 1
ATOM 842 C C . VAL A 1 101 ? 19.669 17.139 -19.513 1.00 90.19 101 VAL A C 1
ATOM 844 O O . VAL A 1 101 ? 19.087 17.666 -18.568 1.00 90.19 101 VAL A O 1
ATOM 847 N N . HIS A 1 102 ? 20.901 17.503 -19.878 1.00 91.31 102 HIS A N 1
ATOM 848 C CA . HIS A 1 102 ? 21.672 18.528 -19.171 1.00 91.31 102 HIS A CA 1
ATOM 849 C C . HIS A 1 102 ? 21.066 19.931 -19.299 1.00 91.31 102 HIS A C 1
ATOM 851 O O . HIS A 1 102 ? 21.131 20.701 -18.343 1.00 91.31 102 HIS A O 1
ATOM 857 N N . ARG A 1 103 ? 20.457 20.277 -20.445 1.00 91.69 103 ARG A N 1
ATOM 858 C CA . ARG A 1 103 ? 19.746 21.562 -20.615 1.00 91.69 103 ARG A CA 1
ATOM 859 C C . ARG A 1 103 ? 18.526 21.676 -19.704 1.00 91.69 103 ARG A C 1
ATOM 861 O O . ARG A 1 103 ? 18.250 22.768 -19.224 1.00 91.69 103 ARG A O 1
ATOM 868 N N . GLU A 1 104 ? 17.860 20.558 -19.432 1.00 87.94 104 GLU A N 1
ATOM 869 C CA . GLU A 1 104 ? 16.764 20.463 -18.458 1.00 87.94 104 GLU A CA 1
ATOM 870 C C . GLU A 1 104 ? 17.258 20.480 -16.995 1.00 87.94 104 GLU A C 1
ATOM 872 O O . GLU A 1 104 ? 16.455 20.453 -16.065 1.00 87.94 104 GLU A O 1
ATOM 877 N N . GLY A 1 105 ? 18.577 20.539 -16.769 1.00 92.88 105 GLY A N 1
ATOM 878 C CA . GLY A 1 105 ? 19.184 20.631 -15.440 1.00 92.88 105 GLY A CA 1
ATOM 879 C C . GLY A 1 105 ? 19.491 19.290 -14.770 1.00 92.88 105 GLY A C 1
ATOM 880 O O . GLY A 1 105 ? 19.844 19.281 -13.593 1.00 92.88 105 GLY A O 1
ATOM 881 N N . PHE A 1 106 ? 19.395 18.170 -15.493 1.00 92.44 106 PHE A N 1
ATOM 882 C CA . PHE A 1 106 ? 19.675 16.829 -14.967 1.00 92.44 106 PHE A CA 1
ATOM 883 C C . PHE A 1 106 ? 21.021 16.299 -15.476 1.00 92.44 106 PHE A C 1
ATOM 885 O O . PHE A 1 106 ? 21.379 16.489 -16.639 1.00 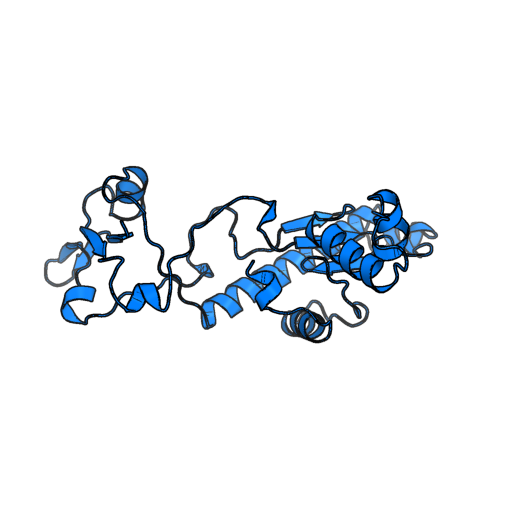92.44 106 PHE A O 1
ATOM 892 N N . LYS A 1 107 ? 21.778 15.597 -14.629 1.00 91.19 107 LYS A N 1
ATOM 893 C CA . LYS A 1 107 ? 23.093 15.030 -14.986 1.00 91.19 107 LYS A CA 1
ATOM 894 C C . LYS A 1 107 ? 22.970 13.744 -15.794 1.00 91.19 107 LYS A C 1
ATOM 896 O O . LYS A 1 107 ? 23.871 13.390 -16.550 1.00 91.19 107 LYS A O 1
ATOM 901 N N . SER A 1 108 ? 21.878 13.011 -15.609 1.00 91.50 108 SER A N 1
ATOM 902 C CA . SER A 1 108 ? 21.632 11.751 -16.300 1.00 91.50 108 SER A CA 1
ATOM 903 C C . SER A 1 108 ? 20.143 11.504 -16.492 1.00 91.50 108 SER A C 1
ATOM 905 O O . SER A 1 108 ? 19.295 12.111 -15.835 1.00 91.50 108 SER A O 1
ATOM 907 N N . MET A 1 109 ? 19.829 10.571 -17.390 1.00 90.12 109 MET A N 1
ATOM 908 C CA . MET A 1 109 ? 18.453 10.132 -17.589 1.00 90.12 109 MET A CA 1
ATOM 909 C C . MET A 1 109 ? 17.895 9.436 -16.339 1.00 90.12 109 MET A C 1
ATOM 911 O O . MET A 1 109 ? 16.725 9.606 -16.025 1.00 90.12 109 MET A O 1
ATOM 915 N N . ASP A 1 110 ? 18.734 8.727 -15.578 1.00 90.88 110 ASP A N 1
ATOM 916 C CA . ASP A 1 110 ? 18.316 8.105 -14.316 1.00 90.88 110 ASP A CA 1
ATOM 917 C C . ASP A 1 110 ? 17.942 9.150 -13.253 1.00 90.88 110 ASP A C 1
ATOM 919 O O . ASP A 1 110 ? 16.985 8.953 -12.508 1.00 90.88 110 ASP A O 1
ATOM 923 N N . GLU A 1 111 ? 18.656 10.280 -13.186 1.00 91.44 111 GLU A N 1
ATOM 924 C CA . GLU A 1 111 ? 18.310 11.377 -12.269 1.00 91.44 111 GLU A CA 1
ATOM 925 C C . GLU A 1 111 ? 16.975 12.028 -12.655 1.00 91.44 111 GLU A C 1
ATOM 927 O O . GLU A 1 111 ? 16.128 12.291 -11.792 1.00 91.44 111 GLU A O 1
ATOM 932 N N . TYR A 1 112 ? 16.766 12.242 -13.957 1.00 89.88 112 TYR A N 1
ATOM 933 C CA . TYR A 1 112 ? 15.490 12.710 -14.487 1.00 89.88 112 TYR A CA 1
ATOM 934 C C . TYR A 1 112 ? 14.355 11.743 -14.121 1.00 89.88 112 TYR A C 1
ATOM 936 O O . TYR A 1 112 ? 13.363 12.155 -13.515 1.00 89.88 112 TYR A O 1
ATOM 944 N N . ASP A 1 113 ? 14.527 10.456 -14.421 1.00 88.62 113 ASP A N 1
ATOM 945 C CA . ASP A 1 113 ? 13.532 9.409 -14.194 1.00 88.62 113 ASP A CA 1
ATOM 946 C C . ASP A 1 113 ? 13.173 9.269 -12.712 1.00 88.62 113 ASP A C 1
ATOM 948 O O . ASP A 1 113 ? 11.995 9.211 -12.356 1.00 88.62 113 ASP A O 1
ATOM 952 N N . LEU A 1 114 ? 14.177 9.261 -11.830 1.00 89.50 114 LEU A N 1
ATOM 953 C CA . LEU A 1 114 ? 13.969 9.174 -10.387 1.00 89.50 114 LEU A CA 1
ATOM 954 C C . LEU A 1 114 ? 13.187 10.385 -9.865 1.00 89.50 114 LEU A C 1
ATOM 956 O O . LEU A 1 114 ? 12.304 10.243 -9.011 1.00 89.50 114 LEU A O 1
ATOM 960 N N . THR A 1 115 ? 13.472 11.572 -10.406 1.00 88.25 115 THR A N 1
ATOM 961 C CA . THR A 1 115 ? 12.739 12.797 -10.070 1.00 88.25 115 THR A CA 1
ATOM 962 C C . THR A 1 115 ? 11.281 12.707 -10.520 1.00 88.25 115 THR A C 1
ATOM 964 O O . THR A 1 115 ? 10.385 13.084 -9.759 1.00 88.25 115 THR A O 1
ATOM 967 N N . GLN A 1 116 ? 11.016 12.186 -11.723 1.00 83.00 116 GLN A N 1
ATOM 968 C CA . GLN A 1 116 ? 9.645 11.984 -12.201 1.00 83.00 116 GLN A CA 1
ATOM 969 C C . GLN A 1 116 ? 8.904 10.937 -11.366 1.00 83.00 116 GLN A C 1
ATOM 971 O O . GLN A 1 116 ? 7.789 11.205 -10.915 1.00 83.00 116 GLN A O 1
ATOM 976 N N . LEU A 1 117 ? 9.529 9.786 -11.091 1.00 84.88 117 LEU A N 1
ATOM 977 C CA . LEU A 1 117 ? 8.945 8.737 -10.254 1.00 84.88 117 LEU A CA 1
ATOM 978 C C . LEU A 1 117 ? 8.569 9.283 -8.877 1.00 84.88 117 LEU A C 1
ATOM 980 O O . LEU A 1 117 ? 7.446 9.073 -8.434 1.00 84.88 117 LEU A O 1
ATOM 984 N N . THR A 1 118 ? 9.478 10.006 -8.219 1.00 86.06 118 THR A N 1
ATOM 985 C CA . THR A 1 118 ? 9.227 10.564 -6.882 1.00 86.06 118 THR A CA 1
ATOM 986 C C . THR A 1 118 ? 8.013 11.490 -6.896 1.00 86.06 118 THR A C 1
ATOM 988 O O . THR A 1 118 ? 7.080 11.292 -6.118 1.00 86.06 118 THR A O 1
ATOM 991 N N . LYS A 1 119 ? 7.963 12.433 -7.847 1.00 83.75 119 LYS A N 1
ATOM 992 C CA . LYS A 1 119 ? 6.836 13.368 -7.997 1.00 83.75 119 LYS A CA 1
ATOM 993 C C . LYS A 1 119 ? 5.508 12.646 -8.217 1.00 83.75 119 LYS A C 1
ATOM 995 O O . LYS A 1 119 ? 4.492 13.022 -7.636 1.00 83.75 119 LYS A O 1
ATOM 1000 N N . VAL A 1 120 ? 5.497 11.627 -9.072 1.00 80.69 120 VAL A N 1
ATOM 1001 C CA . VAL A 1 120 ? 4.282 10.867 -9.382 1.00 80.69 120 VAL A CA 1
ATOM 1002 C C . VAL A 1 120 ? 3.855 10.017 -8.189 1.00 80.69 120 VAL A C 1
ATOM 1004 O O . VAL A 1 120 ? 2.685 10.046 -7.813 1.00 80.69 120 VAL A O 1
ATOM 1007 N N . ALA A 1 121 ? 4.796 9.313 -7.557 1.00 83.19 121 ALA A N 1
ATOM 1008 C CA . ALA A 1 121 ? 4.541 8.478 -6.392 1.00 83.19 121 ALA A CA 1
ATOM 1009 C C . ALA A 1 121 ? 3.943 9.291 -5.241 1.00 83.19 121 ALA A C 1
ATOM 1011 O O . ALA A 1 121 ? 2.949 8.872 -4.653 1.00 83.19 121 ALA A O 1
ATOM 1012 N N . GLU A 1 122 ? 4.497 10.468 -4.942 1.00 83.19 122 GLU A N 1
ATOM 1013 C CA . GLU A 1 122 ? 3.976 11.364 -3.904 1.00 83.19 122 GLU A CA 1
ATOM 1014 C C . GLU A 1 122 ? 2.533 11.791 -4.188 1.00 83.19 122 GLU A C 1
ATOM 1016 O O . GLU A 1 122 ? 1.675 11.683 -3.309 1.00 83.19 122 GLU A O 1
ATOM 1021 N N . LYS A 1 123 ? 2.240 12.219 -5.421 1.00 80.12 123 LYS A N 1
ATOM 1022 C CA . LYS A 1 123 ? 0.903 12.691 -5.806 1.00 80.12 123 LYS A CA 1
ATOM 1023 C C . LYS A 1 123 ? -0.139 11.574 -5.818 1.00 80.12 123 LYS A C 1
ATOM 1025 O O . LYS A 1 123 ? -1.236 11.767 -5.295 1.00 80.12 123 LYS A O 1
ATOM 1030 N N . VAL A 1 124 ? 0.198 10.410 -6.380 1.00 80.00 124 VAL A N 1
ATOM 1031 C CA . VAL A 1 124 ? -0.698 9.241 -6.397 1.00 80.00 124 VAL A CA 1
ATOM 1032 C C . VAL A 1 124 ? -0.966 8.764 -4.977 1.00 80.00 124 VAL A C 1
ATOM 1034 O O . VAL A 1 124 ? -2.121 8.561 -4.619 1.00 80.00 124 VAL A O 1
ATOM 1037 N N . ASN A 1 125 ? 0.069 8.661 -4.143 1.00 82.56 125 ASN A N 1
ATOM 1038 C CA . ASN A 1 125 ? -0.089 8.258 -2.749 1.00 82.56 125 ASN A CA 1
ATOM 1039 C C . ASN A 1 125 ? -0.953 9.243 -1.957 1.00 82.56 125 ASN A C 1
ATOM 1041 O O . ASN A 1 125 ? -1.841 8.814 -1.226 1.00 82.56 125 ASN A O 1
ATOM 1045 N N . ALA A 1 126 ? -0.728 10.551 -2.109 1.00 81.12 126 ALA A N 1
ATOM 1046 C CA . ALA A 1 126 ? -1.543 11.565 -1.443 1.00 81.12 126 ALA A CA 1
ATOM 1047 C C . ALA A 1 126 ? -3.018 11.463 -1.856 1.00 81.12 126 ALA A C 1
ATOM 1049 O O . ALA A 1 126 ? -3.904 11.487 -1.001 1.00 81.12 126 ALA A O 1
ATOM 1050 N N . PHE A 1 127 ? -3.279 11.290 -3.153 1.00 80.75 127 PHE A N 1
ATOM 1051 C CA . PHE A 1 127 ? -4.635 11.129 -3.662 1.00 80.75 127 PHE A CA 1
ATOM 1052 C C . PHE A 1 127 ? -5.299 9.841 -3.179 1.00 80.75 127 PHE A C 1
ATOM 1054 O O . PHE A 1 127 ? -6.425 9.899 -2.696 1.00 80.75 127 PHE A O 1
ATOM 1061 N N . LEU A 1 128 ? -4.617 8.696 -3.281 1.00 78.88 128 LEU A N 1
ATOM 1062 C CA . LEU A 1 128 ? -5.147 7.406 -2.837 1.00 78.88 128 LEU A CA 1
ATOM 1063 C C . LEU A 1 128 ? -5.499 7.449 -1.353 1.00 78.88 128 LEU A C 1
ATOM 1065 O O . LEU A 1 128 ? -6.600 7.060 -0.974 1.00 78.88 128 LEU A O 1
ATOM 1069 N N . VAL A 1 129 ? -4.601 7.978 -0.519 1.00 81.44 129 VAL A N 1
ATOM 1070 C CA . VAL A 1 129 ? -4.845 8.107 0.920 1.00 81.44 129 VAL A CA 1
ATOM 1071 C C . VAL A 1 129 ? -6.057 8.995 1.197 1.00 81.44 129 VAL A C 1
ATOM 1073 O O . VAL A 1 129 ? -6.883 8.626 2.033 1.00 81.44 129 VAL A O 1
ATOM 1076 N N . GLU A 1 130 ? -6.205 10.131 0.509 1.00 82.19 130 GLU A N 1
ATOM 1077 C CA . GLU A 1 130 ? -7.350 11.022 0.731 1.00 82.19 130 GLU A CA 1
ATOM 1078 C C . GLU A 1 130 ? -8.660 10.411 0.218 1.00 82.19 130 GLU A C 1
ATOM 1080 O O . GLU A 1 130 ? -9.639 10.358 0.961 1.00 82.19 130 GLU A O 1
ATOM 1085 N N . ALA A 1 131 ? -8.667 9.866 -1.001 1.00 79.25 131 ALA A N 1
ATOM 1086 C CA . ALA A 1 131 ? -9.836 9.224 -1.596 1.00 79.25 131 ALA A CA 1
ATOM 1087 C C . ALA A 1 131 ? -10.317 8.034 -0.751 1.00 79.25 131 ALA A C 1
ATOM 1089 O O . ALA A 1 131 ? -11.499 7.951 -0.411 1.00 79.25 131 ALA A O 1
ATOM 1090 N N . LEU A 1 132 ? -9.399 7.155 -0.329 1.00 79.88 132 LEU A N 1
ATOM 1091 C CA . LEU A 1 132 ? -9.720 6.055 0.583 1.00 79.88 132 LEU A CA 1
ATOM 1092 C C . LEU A 1 132 ? -10.229 6.585 1.927 1.00 79.88 132 LEU A C 1
ATOM 1094 O O . LEU A 1 132 ? -11.168 6.028 2.484 1.00 79.88 132 LEU A O 1
ATOM 1098 N N . SER A 1 133 ? -9.677 7.689 2.434 1.00 83.19 133 SER A N 1
ATOM 1099 C CA . SER A 1 133 ? -10.127 8.287 3.698 1.00 83.19 133 SER A CA 1
ATOM 1100 C C . SER A 1 133 ? -11.534 8.874 3.649 1.00 83.19 133 SER A C 1
ATOM 1102 O O . SER A 1 133 ? -12.203 8.915 4.682 1.00 83.19 133 SER A O 1
ATOM 1104 N N . CYS A 1 134 ? -12.006 9.306 2.480 1.00 80.94 134 CYS A N 1
ATOM 1105 C CA . CYS A 1 134 ? -13.376 9.785 2.301 1.00 80.94 134 CYS A CA 1
ATOM 1106 C C . CYS A 1 134 ? -14.413 8.654 2.291 1.00 80.94 134 CYS A C 1
ATOM 1108 O O . CYS A 1 134 ? -15.554 8.884 2.690 1.00 80.94 134 CYS A O 1
ATOM 1110 N N . HIS A 1 135 ? -14.035 7.452 1.849 1.00 80.38 135 HIS A N 1
ATOM 1111 C CA . HIS A 1 135 ? -14.982 6.359 1.599 1.00 80.38 135 HIS A CA 1
ATOM 1112 C C . HIS A 1 135 ? -14.847 5.174 2.554 1.00 80.38 135 HIS A C 1
ATOM 1114 O O . HIS A 1 135 ? -15.795 4.404 2.700 1.00 80.38 135 HIS A O 1
ATOM 1120 N N . LEU A 1 136 ? -13.695 5.019 3.206 1.00 82.62 136 LEU A N 1
ATOM 1121 C CA . LEU A 1 136 ? -13.364 3.830 3.976 1.00 82.62 136 LEU A CA 1
ATOM 1122 C C . LEU A 1 136 ? -13.100 4.170 5.446 1.00 82.62 136 LEU A C 1
ATOM 1124 O O . LEU A 1 136 ? -12.316 5.056 5.789 1.00 82.62 136 LEU A O 1
ATOM 1128 N N . GLY A 1 137 ? -13.761 3.417 6.323 1.00 85.88 137 GLY A N 1
ATOM 1129 C CA . GLY A 1 137 ? -13.498 3.389 7.755 1.00 85.88 137 GLY A CA 1
ATOM 1130 C C . GLY A 1 137 ? -12.875 2.055 8.153 1.00 85.88 137 GLY A C 1
ATOM 1131 O O . GLY A 1 137 ? -13.390 0.998 7.800 1.00 85.88 137 GLY A O 1
ATOM 1132 N N . ILE A 1 138 ? -11.777 2.101 8.905 1.00 87.44 138 ILE A N 1
ATOM 1133 C CA . ILE A 1 138 ? -11.061 0.919 9.390 1.00 87.44 138 ILE A CA 1
ATOM 1134 C C . ILE A 1 138 ? -11.372 0.715 10.872 1.00 87.44 138 ILE A C 1
ATOM 1136 O O . ILE A 1 138 ? -11.148 1.597 11.708 1.00 87.44 138 ILE A O 1
ATOM 1140 N N . LEU A 1 139 ? -11.867 -0.477 11.210 1.00 90.31 139 LEU A N 1
ATOM 1141 C CA . LEU A 1 139 ? -11.987 -0.947 12.587 1.00 90.31 139 LEU A CA 1
ATOM 1142 C C . LEU A 1 139 ? -10.801 -1.862 12.916 1.00 90.31 139 LEU A C 1
ATOM 1144 O O . LEU A 1 139 ? -10.851 -3.063 12.681 1.00 90.31 139 LEU A O 1
ATOM 1148 N N . SER A 1 140 ? -9.733 -1.296 13.479 1.00 88.44 140 SER A N 1
ATOM 1149 C CA . SER A 1 140 ? -8.569 -2.085 13.910 1.00 88.44 140 SER A CA 1
ATOM 1150 C C . SER A 1 140 ? -8.874 -2.840 15.204 1.00 88.44 140 SER A C 1
ATOM 1152 O O . SER A 1 140 ? -9.249 -2.202 16.197 1.00 88.44 140 SER A O 1
ATOM 1154 N N . LEU A 1 141 ? -8.683 -4.159 15.195 1.00 91.12 141 LEU A N 1
ATOM 1155 C CA . LEU A 1 141 ? -8.906 -5.075 16.316 1.00 91.12 141 LEU A CA 1
ATOM 1156 C C . LEU A 1 141 ? -7.614 -5.843 16.634 1.00 91.12 141 LEU A C 1
ATOM 1158 O O . LEU A 1 141 ? -6.760 -6.026 15.772 1.00 91.12 141 LEU A O 1
ATOM 1162 N N . SER A 1 142 ? -7.478 -6.294 17.877 1.00 91.06 142 SER A N 1
ATOM 1163 C CA . SER A 1 142 ? -6.365 -7.107 18.373 1.00 91.06 142 SER A CA 1
ATOM 1164 C C . SER A 1 142 ? -6.823 -8.531 18.665 1.00 91.06 142 SER A C 1
ATOM 1166 O O . SER A 1 142 ? -7.968 -8.747 19.061 1.00 91.06 142 SER A O 1
ATOM 1168 N N . LYS A 1 143 ? -5.900 -9.493 18.544 1.00 91.00 143 LYS A N 1
ATOM 1169 C CA . LYS A 1 143 ? -6.127 -10.892 18.937 1.00 91.00 143 LYS A CA 1
ATOM 1170 C C . LYS A 1 143 ? -5.943 -11.169 20.433 1.00 91.00 143 LYS A C 1
ATOM 1172 O O . LYS A 1 143 ? -6.237 -12.267 20.895 1.00 91.00 143 LYS A O 1
ATOM 1177 N N . SER A 1 144 ? -5.443 -10.184 21.174 1.00 90.62 144 SER A N 1
ATOM 1178 C CA . SER A 1 144 ? -5.131 -10.266 22.603 1.00 90.62 144 SER A CA 1
ATOM 1179 C C . SER A 1 144 ? -5.618 -9.008 23.327 1.00 90.62 144 SER A C 1
ATOM 1181 O O . SER A 1 144 ? -5.487 -7.900 22.791 1.00 90.62 144 SER A O 1
ATOM 1183 N N . ASP A 1 145 ? -6.158 -9.198 24.530 1.00 90.06 145 ASP A N 1
ATOM 1184 C CA . ASP A 1 145 ? -6.569 -8.197 25.528 1.00 90.06 145 ASP A CA 1
ATOM 1185 C C . ASP A 1 145 ? -5.463 -7.871 26.551 1.00 90.06 145 ASP A C 1
ATOM 1187 O O . ASP A 1 145 ? -5.615 -6.968 27.370 1.00 90.06 145 ASP A O 1
ATOM 1191 N N . THR A 1 146 ? -4.328 -8.565 26.477 1.00 90.00 146 THR A N 1
ATOM 1192 C CA . THR A 1 146 ? -3.176 -8.430 27.379 1.00 90.00 146 THR A CA 1
ATOM 1193 C C . THR A 1 146 ? -1.920 -7.922 26.672 1.00 90.00 146 THR A C 1
ATOM 1195 O O . THR A 1 146 ? -0.821 -8.002 27.212 1.00 90.00 146 THR A O 1
ATOM 1198 N N . ASN A 1 147 ? -2.050 -7.387 25.456 1.00 89.00 147 ASN A N 1
ATOM 1199 C CA . ASN A 1 147 ? -0.906 -6.871 24.714 1.00 89.00 147 ASN A CA 1
ATOM 1200 C C . ASN A 1 147 ? -0.434 -5.540 25.325 1.00 89.00 147 ASN A C 1
ATOM 1202 O O . ASN A 1 147 ? -1.093 -4.512 25.167 1.00 89.00 147 ASN A O 1
ATOM 1206 N N . GLU A 1 148 ? 0.716 -5.565 26.001 1.00 88.88 148 GLU A N 1
ATOM 1207 C CA . GLU A 1 148 ? 1.286 -4.409 26.705 1.00 88.88 148 GLU A CA 1
ATOM 1208 C C . GLU A 1 148 ? 1.485 -3.199 25.786 1.00 88.88 148 GLU A C 1
ATOM 1210 O O . GLU A 1 148 ? 1.065 -2.096 26.126 1.00 88.88 148 GLU A O 1
ATOM 1215 N N . LEU A 1 149 ? 2.029 -3.403 24.580 1.00 87.69 149 LEU A N 1
ATOM 1216 C CA . LEU A 1 149 ? 2.232 -2.320 23.613 1.00 87.69 149 LEU A CA 1
ATOM 1217 C C . LEU A 1 149 ? 0.902 -1.672 23.214 1.00 87.69 149 LEU A C 1
ATOM 1219 O O . LEU A 1 149 ? 0.819 -0.449 23.090 1.00 87.69 149 LEU A O 1
ATOM 1223 N N . MET A 1 150 ? -0.153 -2.472 23.042 1.00 87.00 150 MET A N 1
ATOM 1224 C CA . MET A 1 150 ? -1.482 -1.944 22.733 1.00 87.00 150 MET A CA 1
ATOM 1225 C C . MET A 1 150 ? -2.063 -1.152 23.907 1.00 87.00 150 MET A C 1
ATOM 1227 O O . MET A 1 150 ? -2.620 -0.074 23.691 1.00 87.00 150 MET A O 1
ATOM 1231 N N . TRP A 1 151 ? -1.900 -1.640 25.139 1.00 89.75 151 TRP A N 1
ATOM 1232 C CA . TRP A 1 151 ? -2.311 -0.917 26.344 1.00 89.75 151 TRP A CA 1
ATOM 1233 C C . TRP A 1 151 ? -1.571 0.416 26.500 1.00 89.75 151 TRP A C 1
ATOM 1235 O O . TRP A 1 151 ? -2.187 1.434 26.822 1.00 89.75 151 TRP A O 1
ATOM 1245 N N . THR A 1 152 ? -0.272 0.446 26.204 1.00 87.56 152 THR A N 1
ATOM 1246 C CA . THR A 1 152 ? 0.521 1.677 26.255 1.00 87.56 152 THR A CA 1
ATOM 1247 C C . THR A 1 152 ? 0.090 2.670 25.176 1.00 87.56 152 THR A C 1
ATOM 1249 O O . THR A 1 152 ? -0.208 3.823 25.487 1.00 87.56 152 THR A O 1
ATOM 1252 N N . HIS A 1 153 ? 0.010 2.234 23.915 1.00 83.50 153 HIS A N 1
ATOM 1253 C CA . HIS A 1 153 ? -0.212 3.135 22.780 1.00 83.50 153 HIS A CA 1
ATOM 1254 C C . HIS A 1 153 ? -1.675 3.530 22.560 1.00 83.50 153 HIS A C 1
ATOM 1256 O O . HIS A 1 153 ? -1.944 4.655 22.138 1.00 83.50 153 HIS A O 1
ATOM 1262 N N . TYR A 1 154 ? -2.620 2.628 22.825 1.00 83.19 154 TYR A N 1
ATOM 1263 C CA . TYR A 1 154 ? -4.036 2.835 22.501 1.00 83.19 154 TYR A CA 1
ATOM 1264 C C . TYR A 1 154 ? -4.939 2.977 23.726 1.00 83.19 154 TYR A C 1
ATOM 1266 O O . TYR A 1 154 ? -6.049 3.493 23.588 1.00 83.19 154 TYR A O 1
ATOM 1274 N N . ALA A 1 155 ? -4.479 2.579 24.914 1.00 84.44 155 ALA A N 1
ATOM 1275 C CA . ALA A 1 155 ? -5.248 2.663 26.154 1.00 84.44 155 ALA A CA 1
ATOM 1276 C C . ALA A 1 155 ? -4.631 3.624 27.184 1.00 84.44 155 ALA A C 1
ATOM 1278 O O . ALA A 1 155 ? -4.625 3.319 28.372 1.00 84.44 155 ALA A O 1
ATOM 1279 N N . SER A 1 156 ? -4.146 4.791 26.738 1.00 86.38 156 SER A N 1
ATOM 1280 C CA . SER A 1 156 ? -3.624 5.867 27.604 1.00 86.38 156 SER A CA 1
ATOM 1281 C C . SER A 1 156 ? -2.690 5.350 28.702 1.00 86.38 156 SER A C 1
ATOM 1283 O O . SER A 1 156 ? -2.955 5.558 29.882 1.00 86.38 156 SER A O 1
ATOM 1285 N N . GLU A 1 157 ? -1.638 4.626 28.310 1.00 88.56 157 GLU A N 1
ATOM 1286 C CA . GLU A 1 157 ? -0.648 4.082 29.251 1.00 88.56 157 GLU A CA 1
ATOM 1287 C C . GLU A 1 157 ? -1.244 3.104 30.284 1.00 88.56 157 GLU A C 1
ATOM 1289 O O . GLU A 1 157 ? -0.858 3.086 31.449 1.00 88.56 157 GLU A O 1
ATOM 1294 N N . GLY A 1 158 ? -2.198 2.268 29.858 1.00 87.00 158 GLY A N 1
ATOM 1295 C CA . GLY A 1 158 ? -2.811 1.252 30.723 1.00 87.00 158 GLY A CA 1
ATOM 1296 C C . GLY A 1 158 ? -4.065 1.705 31.480 1.00 87.00 158 GLY A C 1
ATOM 1297 O O . GLY A 1 158 ? -4.614 0.932 32.257 1.00 87.00 158 GLY A O 1
ATOM 1298 N N . GLN A 1 159 ? -4.540 2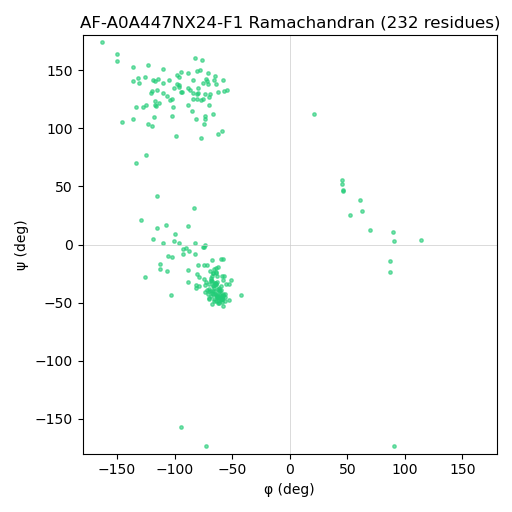.934 31.269 1.00 89.50 159 GLN A N 1
ATOM 1299 C CA . GLN A 1 159 ? -5.656 3.523 32.027 1.00 89.50 159 GLN A CA 1
ATOM 1300 C C . GLN A 1 159 ? -7.011 3.472 31.295 1.00 89.50 159 GLN A C 1
ATOM 1302 O O . GLN A 1 159 ? -7.982 4.092 31.723 1.00 89.50 159 GLN A O 1
ATOM 1307 N N . GLY A 1 160 ? -7.085 2.767 30.168 1.00 90.56 160 GLY A N 1
ATOM 1308 C CA . GLY A 1 160 ? -8.273 2.685 29.320 1.00 90.56 160 GLY A CA 1
ATOM 1309 C C . GLY A 1 160 ? -9.205 1.494 29.578 1.00 90.56 160 GLY A C 1
ATOM 1310 O O . GLY A 1 160 ? -9.218 0.884 30.643 1.00 90.56 160 GLY A O 1
ATOM 1311 N N . LEU A 1 161 ? -9.987 1.151 28.552 1.00 91.94 161 LEU A N 1
ATOM 1312 C CA . LEU A 1 161 ? -10.836 -0.041 28.491 1.00 91.94 161 LEU A CA 1
ATOM 1313 C C . LEU A 1 161 ? -10.378 -0.960 27.357 1.00 91.94 161 LEU A C 1
ATOM 1315 O O . LEU A 1 161 ? -10.081 -0.492 26.256 1.00 91.94 161 LEU A O 1
ATOM 1319 N N . ALA A 1 162 ? -10.410 -2.268 27.603 1.00 92.31 162 ALA A N 1
ATOM 1320 C CA . ALA A 1 162 ? -10.348 -3.292 26.567 1.00 92.31 162 ALA A CA 1
ATOM 1321 C C . ALA A 1 162 ? -11.734 -3.923 26.407 1.00 92.31 162 ALA A C 1
ATOM 1323 O O . ALA A 1 162 ? -12.356 -4.338 27.384 1.00 92.31 162 ALA A O 1
ATOM 1324 N N . ILE A 1 163 ? -12.228 -3.967 25.174 1.00 92.06 163 ILE A N 1
ATOM 1325 C CA . ILE A 1 163 ? -13.547 -4.507 24.845 1.00 92.06 163 ILE A CA 1
ATOM 1326 C C . ILE A 1 163 ? -13.359 -5.716 23.958 1.00 92.06 163 ILE A C 1
ATOM 1328 O O . ILE A 1 163 ? -12.841 -5.591 22.847 1.00 92.06 163 ILE A O 1
ATOM 1332 N N . THR A 1 164 ? -13.830 -6.859 24.436 1.00 93.81 164 THR A N 1
ATOM 1333 C CA . THR A 1 164 ? -13.813 -8.105 23.681 1.00 93.81 164 THR A CA 1
ATOM 1334 C C . THR A 1 164 ? -15.136 -8.297 22.955 1.00 93.81 164 THR A C 1
ATOM 1336 O O . THR A 1 164 ? -16.213 -8.170 23.536 1.00 93.81 164 THR A O 1
ATOM 1339 N N . PHE A 1 165 ? -15.051 -8.619 21.670 1.00 92.50 165 PHE A N 1
ATOM 1340 C CA . PHE A 1 165 ? -16.190 -8.906 20.816 1.00 92.50 165 PHE A CA 1
ATOM 1341 C C . PHE A 1 165 ? -16.409 -10.413 20.698 1.00 92.50 165 PHE A C 1
ATOM 1343 O O . PHE A 1 165 ? -15.460 -11.199 20.655 1.00 92.50 165 PHE A O 1
ATOM 1350 N N . ASN A 1 166 ? -17.677 -10.811 20.593 1.00 92.06 166 ASN A N 1
ATOM 1351 C CA . ASN A 1 166 ? -18.036 -12.175 20.228 1.00 92.06 166 ASN A CA 1
ATOM 1352 C C . ASN A 1 166 ? -17.771 -12.389 18.731 1.00 92.06 166 ASN A C 1
ATOM 1354 O O . ASN A 1 166 ? -18.486 -11.840 17.894 1.00 92.06 166 ASN A O 1
ATOM 1358 N N . GLU A 1 167 ? -16.773 -13.205 18.401 1.00 91.44 167 GLU A N 1
ATOM 1359 C CA . GLU A 1 167 ? -16.372 -13.488 17.014 1.00 91.44 167 GLU A CA 1
ATOM 1360 C C . GLU A 1 167 ? -17.468 -14.184 16.207 1.00 91.44 167 GLU A C 1
ATOM 1362 O O . GLU A 1 167 ? -17.546 -14.003 15.000 1.00 91.44 167 GLU A O 1
ATOM 1367 N N . ASN A 1 168 ? -18.355 -14.923 16.878 1.00 92.69 168 ASN A N 1
ATOM 1368 C CA . ASN A 1 168 ? -19.463 -15.627 16.235 1.00 92.69 168 ASN A CA 1
ATOM 1369 C C . ASN A 1 168 ? -20.676 -14.716 15.971 1.00 92.69 168 ASN A C 1
ATOM 1371 O O . ASN A 1 168 ? -21.715 -15.185 15.502 1.00 92.69 168 ASN A O 1
ATOM 1375 N N . HIS A 1 169 ? -20.595 -13.425 16.314 1.00 92.81 169 HIS A N 1
ATOM 1376 C CA . HIS A 1 169 ? -21.680 -12.482 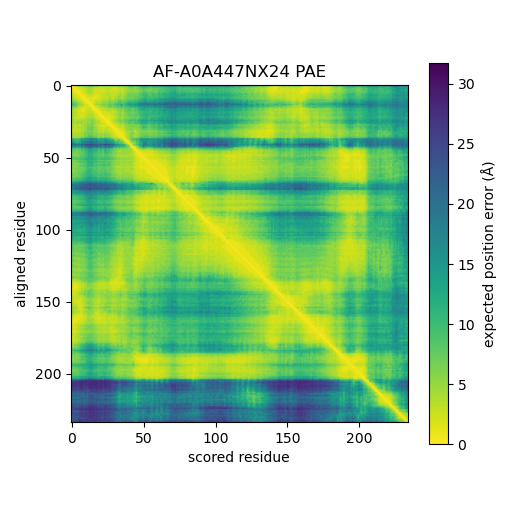16.064 1.00 92.81 169 HIS A CA 1
ATOM 1377 C C . HIS A 1 169 ? -21.917 -12.324 14.546 1.00 92.81 169 HIS A C 1
ATOM 1379 O O . HIS A 1 169 ? -20.944 -12.168 13.805 1.00 92.81 169 HIS A O 1
ATOM 1385 N N . PRO A 1 170 ? -23.179 -12.274 14.059 1.00 94.62 170 PRO A N 1
ATOM 1386 C CA . PRO A 1 170 ? -23.488 -12.210 12.624 1.00 94.62 170 PRO A CA 1
ATOM 1387 C C . PRO A 1 170 ? -22.752 -11.115 11.841 1.00 94.62 170 PRO A C 1
ATOM 1389 O O . PRO A 1 170 ? -22.432 -11.311 10.674 1.00 94.62 170 PRO A O 1
ATOM 1392 N N . PHE A 1 171 ? -22.435 -9.992 12.494 1.00 90.44 171 PHE A N 1
ATOM 1393 C CA . PHE A 1 171 ? -21.609 -8.922 11.924 1.00 90.44 171 PHE A CA 1
ATOM 1394 C C . PHE A 1 171 ? -20.264 -9.433 11.379 1.00 90.44 171 PHE A C 1
ATOM 1396 O O . PHE A 1 171 ? -19.916 -9.127 10.243 1.00 90.44 171 PHE A O 1
ATOM 1403 N N . PHE A 1 172 ? -19.535 -10.246 12.149 1.00 91.94 172 PHE A N 1
ATOM 1404 C CA . PHE A 1 172 ? -18.220 -10.760 11.749 1.00 91.94 172 PHE A CA 1
ATOM 1405 C C . PHE A 1 172 ? -18.310 -11.942 10.780 1.00 91.94 172 PHE A C 1
ATOM 1407 O O . PHE A 1 172 ? -17.351 -12.218 10.073 1.00 91.94 172 PHE A O 1
ATOM 1414 N N . ASN A 1 173 ? -19.469 -12.597 10.679 1.00 89.62 173 ASN A N 1
ATOM 1415 C CA . ASN A 1 173 ? -19.697 -13.598 9.636 1.00 89.62 173 ASN A CA 1
ATOM 1416 C C . ASN A 1 173 ? -19.895 -12.940 8.261 1.00 89.62 173 ASN A C 1
ATOM 1418 O O . ASN A 1 173 ? -19.487 -13.496 7.247 1.00 89.62 173 ASN A O 1
ATOM 1422 N N . GLN A 1 174 ? -20.521 -11.758 8.225 1.00 90.94 174 GLN A N 1
ATOM 1423 C CA . GLN A 1 174 ? -20.719 -10.980 6.995 1.00 90.94 174 GLN A CA 1
ATOM 1424 C C . GLN A 1 174 ? -19.474 -10.170 6.618 1.00 90.94 174 GLN A C 1
ATOM 1426 O O . GLN A 1 174 ? -19.157 -10.036 5.439 1.00 90.94 174 GLN A O 1
ATOM 1431 N N . LEU A 1 175 ? -18.775 -9.631 7.619 1.00 88.19 175 LEU A N 1
ATOM 1432 C CA . LEU A 1 175 ? -17.568 -8.821 7.470 1.00 88.19 175 LEU A CA 1
ATOM 1433 C C . LEU A 1 175 ? -16.436 -9.444 8.299 1.00 88.19 175 LEU A C 1
ATOM 1435 O O . LEU A 1 175 ? -16.136 -8.960 9.397 1.00 88.19 175 LEU A O 1
ATOM 1439 N N . PRO A 1 176 ? -15.825 -10.538 7.808 1.00 89.38 176 PRO A N 1
ATOM 1440 C CA . PRO A 1 176 ? -14.765 -11.218 8.534 1.00 89.38 176 PRO A CA 1
ATOM 1441 C C . PRO A 1 176 ? -13.565 -10.284 8.730 1.00 89.38 176 PRO A C 1
ATOM 1443 O O . PRO A 1 176 ? -13.104 -9.664 7.764 1.00 89.38 176 PRO A O 1
ATOM 1446 N N . PRO A 1 177 ? -13.028 -10.175 9.960 1.00 89.50 177 PRO A N 1
ATOM 1447 C CA . PRO A 1 177 ? -11.782 -9.466 10.196 1.00 89.50 177 PRO A CA 1
ATOM 1448 C C . PRO A 1 177 ? -10.663 -10.075 9.351 1.00 89.50 177 PRO A C 1
ATOM 1450 O O . PRO A 1 177 ? -10.477 -11.293 9.340 1.00 89.50 177 PRO A O 1
ATOM 1453 N N . LYS A 1 178 ? -9.905 -9.223 8.661 1.00 88.50 178 LYS A N 1
ATOM 1454 C CA . LYS A 1 178 ? -8.709 -9.636 7.926 1.00 88.50 178 LYS A CA 1
ATOM 1455 C C . LYS A 1 178 ? -7.473 -9.410 8.786 1.00 88.50 178 LYS A C 1
ATOM 1457 O O . LYS A 1 178 ? -7.346 -8.374 9.439 1.00 88.50 178 LYS A O 1
ATOM 1462 N N . ASP A 1 179 ? -6.564 -10.377 8.764 1.00 85.50 179 ASP A N 1
ATOM 1463 C CA . ASP A 1 179 ? -5.265 -10.224 9.405 1.00 85.50 179 ASP A CA 1
ATOM 1464 C C . ASP A 1 179 ? -4.422 -9.197 8.654 1.00 85.50 179 ASP A C 1
ATOM 1466 O O . ASP A 1 179 ? -4.256 -9.270 7.436 1.00 85.50 179 ASP A O 1
ATOM 1470 N N . VAL A 1 180 ? -3.875 -8.249 9.408 1.00 77.81 180 VAL A N 1
ATOM 1471 C CA . VAL A 1 180 ? -2.974 -7.226 8.883 1.00 77.81 180 VAL A CA 1
ATOM 1472 C C . VAL A 1 180 ? -1.582 -7.834 8.726 1.00 77.81 180 VAL A C 1
ATOM 1474 O O . VAL A 1 180 ? -1.065 -8.480 9.641 1.00 77.81 180 VAL A O 1
ATOM 1477 N N . SER A 1 181 ? -0.973 -7.649 7.556 1.00 74.62 181 SER A N 1
ATOM 1478 C CA . SER A 1 181 ? 0.346 -8.180 7.231 1.00 74.62 181 SER A CA 1
ATOM 1479 C C . SER A 1 181 ? 1.196 -7.091 6.594 1.00 74.62 181 SER A C 1
ATOM 1481 O O . SER A 1 181 ? 0.885 -6.587 5.522 1.00 74.62 181 SER A O 1
ATOM 1483 N N . TYR A 1 182 ? 2.302 -6.760 7.255 1.00 71.06 182 TYR A N 1
ATOM 1484 C CA . TYR A 1 182 ? 3.193 -5.674 6.845 1.00 71.06 182 TYR A CA 1
ATOM 1485 C C . TYR A 1 182 ? 4.285 -6.112 5.861 1.00 71.06 182 TYR A C 1
ATOM 1487 O O . TYR A 1 182 ? 5.291 -5.413 5.702 1.00 71.06 182 TYR A O 1
ATOM 1495 N N . THR A 1 183 ? 4.146 -7.279 5.234 1.00 73.25 183 THR A N 1
ATOM 1496 C CA . THR A 1 183 ? 5.174 -7.801 4.336 1.00 73.25 183 THR A CA 1
ATOM 1497 C C . THR A 1 183 ? 5.205 -6.995 3.033 1.00 73.25 183 THR A C 1
ATOM 1499 O O . THR A 1 183 ? 4.184 -6.523 2.533 1.00 73.25 183 THR A O 1
ATOM 1502 N N . ALA A 1 184 ? 6.408 -6.738 2.509 1.00 66.31 184 ALA A N 1
ATOM 1503 C CA . ALA A 1 184 ? 6.593 -5.823 1.379 1.00 66.31 184 ALA A CA 1
ATOM 1504 C C . ALA A 1 184 ? 5.971 -6.339 0.067 1.00 66.31 184 ALA A C 1
ATOM 1506 O O . ALA A 1 184 ? 5.632 -5.541 -0.799 1.00 66.31 184 ALA A O 1
ATOM 1507 N N . ASP A 1 185 ? 5.815 -7.654 -0.061 1.00 68.81 185 ASP A N 1
ATOM 1508 C CA . ASP A 1 185 ? 5.199 -8.355 -1.191 1.00 68.81 185 ASP A CA 1
ATOM 1509 C C . ASP A 1 185 ? 3.687 -8.128 -1.305 1.00 68.81 185 ASP A C 1
ATOM 1511 O O . ASP A 1 185 ? 3.157 -8.235 -2.405 1.00 68.81 185 ASP A O 1
ATOM 1515 N N . LYS A 1 186 ? 3.013 -7.760 -0.208 1.00 73.12 186 LYS A N 1
ATOM 1516 C CA . LYS A 1 186 ? 1.570 -7.460 -0.191 1.00 73.12 186 LYS A CA 1
ATOM 1517 C C . LYS A 1 186 ? 1.235 -5.998 -0.459 1.00 73.12 186 LYS A C 1
ATOM 1519 O O . LYS A 1 186 ? 0.073 -5.606 -0.475 1.00 73.12 186 LYS A O 1
ATOM 1524 N N . ARG A 1 187 ? 2.251 -5.149 -0.620 1.00 78.69 187 ARG A N 1
ATOM 1525 C CA . ARG A 1 187 ? 2.037 -3.740 -0.947 1.00 78.69 187 ARG A CA 1
ATOM 1526 C C . ARG A 1 187 ? 1.865 -3.605 -2.447 1.00 78.69 187 ARG A C 1
ATOM 1528 O O . ARG A 1 187 ? 2.722 -4.052 -3.207 1.00 78.69 187 ARG A O 1
ATOM 1535 N N . ALA A 1 188 ? 0.817 -2.901 -2.861 1.00 84.44 188 ALA A N 1
ATOM 1536 C CA . ALA A 1 188 ? 0.644 -2.545 -4.259 1.00 84.44 188 ALA A CA 1
ATOM 1537 C C . ALA A 1 188 ? 1.895 -1.811 -4.782 1.00 84.44 188 ALA A C 1
ATOM 1539 O O . ALA A 1 188 ? 2.444 -0.919 -4.124 1.00 84.44 188 ALA A O 1
ATOM 1540 N N . SER A 1 189 ? 2.379 -2.215 -5.956 1.00 88.25 189 SER A N 1
ATOM 1541 C CA . SER A 1 189 ? 3.641 -1.721 -6.507 1.00 88.25 189 SER A CA 1
ATOM 1542 C C . SER A 1 189 ? 3.445 -0.544 -7.464 1.00 88.25 189 SER A C 1
ATOM 1544 O O . SER A 1 189 ? 2.446 -0.453 -8.179 1.00 88.25 189 SER A O 1
ATOM 1546 N N . LEU A 1 190 ? 4.431 0.352 -7.498 1.00 89.25 190 LEU A N 1
ATOM 1547 C CA . LEU A 1 190 ? 4.586 1.384 -8.519 1.00 89.25 190 LEU A CA 1
ATOM 1548 C C . LEU A 1 190 ? 5.961 1.217 -9.163 1.00 89.25 190 LEU A C 1
ATOM 1550 O O . LEU A 1 190 ? 6.980 1.579 -8.574 1.00 89.25 190 LEU A O 1
ATOM 1554 N N . THR A 1 191 ? 6.000 0.671 -10.370 1.00 91.50 191 THR A N 1
ATOM 1555 C CA . THR A 1 191 ? 7.254 0.410 -11.078 1.00 91.50 191 THR A CA 1
ATOM 1556 C C . THR A 1 191 ? 7.516 1.485 -12.111 1.00 91.50 191 THR A C 1
ATOM 1558 O O . THR A 1 191 ? 6.629 1.815 -12.892 1.00 91.50 191 THR A O 1
ATOM 1561 N N . TYR A 1 192 ? 8.750 1.981 -12.157 1.00 90.69 192 TYR A N 1
ATOM 1562 C CA . TYR A 1 192 ? 9.260 2.852 -13.206 1.00 90.69 192 TYR A CA 1
ATOM 1563 C C . TYR A 1 192 ? 10.518 2.234 -13.808 1.00 90.69 192 TYR A C 1
ATOM 1565 O O . TYR A 1 192 ? 11.520 2.029 -13.118 1.00 90.69 192 TYR A O 1
ATOM 1573 N N . TYR A 1 193 ? 10.474 1.959 -15.106 1.00 91.12 193 TYR A N 1
ATOM 1574 C CA . TYR A 1 193 ? 11.591 1.396 -15.849 1.00 91.12 193 TYR A CA 1
ATOM 1575 C C . TYR A 1 193 ? 11.744 2.131 -17.176 1.00 91.12 193 TYR A C 1
ATOM 1577 O O . TYR A 1 193 ? 10.934 1.957 -18.089 1.00 91.12 193 TYR A O 1
ATOM 1585 N N . LYS A 1 194 ? 12.793 2.952 -17.282 1.00 87.88 194 LYS A N 1
ATOM 1586 C CA . LYS A 1 194 ? 13.169 3.676 -18.505 1.00 87.88 194 LYS A CA 1
ATOM 1587 C C . LYS A 1 194 ? 11.994 4.364 -19.224 1.00 87.88 194 LYS A C 1
ATOM 1589 O O . LYS A 1 194 ? 11.782 4.156 -20.416 1.00 87.88 194 LYS A O 1
ATOM 1594 N N . GLY A 1 195 ? 11.215 5.170 -18.506 1.00 81.25 195 GLY A N 1
ATOM 1595 C CA . GLY A 1 195 ? 10.061 5.891 -19.061 1.00 81.25 195 GLY A CA 1
ATOM 1596 C C . GLY A 1 195 ? 8.744 5.112 -19.063 1.00 81.25 195 GLY A C 1
ATOM 1597 O O . GLY A 1 195 ? 7.687 5.720 -19.202 1.00 81.25 195 GLY A O 1
ATOM 1598 N N . MET A 1 196 ? 8.769 3.792 -18.858 1.00 83.56 196 MET A N 1
ATOM 1599 C CA . MET A 1 196 ? 7.551 3.005 -18.663 1.00 83.56 196 MET A CA 1
ATOM 1600 C C . MET A 1 196 ? 7.168 2.965 -17.190 1.00 83.56 196 MET A C 1
ATOM 1602 O O . MET A 1 196 ? 8.009 2.669 -16.341 1.00 83.56 196 MET A O 1
ATOM 1606 N N . MET A 1 197 ? 5.884 3.173 -16.901 1.00 85.50 197 MET A N 1
ATOM 1607 C CA . MET A 1 197 ? 5.339 3.062 -15.553 1.00 85.50 197 MET A CA 1
ATOM 1608 C C . MET A 1 197 ? 4.266 1.971 -15.479 1.00 85.50 197 MET A C 1
ATOM 1610 O O . MET A 1 197 ? 3.479 1.799 -16.415 1.00 85.50 197 MET A O 1
ATOM 1614 N N . ARG A 1 198 ? 4.250 1.227 -14.372 1.00 87.69 198 ARG A N 1
ATOM 1615 C CA . ARG A 1 198 ? 3.275 0.171 -14.071 1.00 87.69 198 ARG A CA 1
ATOM 1616 C C . ARG A 1 198 ? 2.727 0.353 -12.664 1.00 87.69 198 ARG A C 1
ATOM 1618 O O . ARG A 1 198 ? 3.477 0.734 -11.764 1.00 87.69 198 ARG A O 1
ATOM 1625 N N . ILE A 1 199 ? 1.444 0.057 -12.479 1.00 86.81 199 ILE A N 1
ATOM 1626 C CA . ILE A 1 199 ? 0.827 -0.048 -11.151 1.00 86.81 199 ILE A CA 1
ATOM 1627 C C . ILE A 1 199 ? 0.353 -1.477 -10.960 1.00 86.81 199 ILE A C 1
ATOM 1629 O O . ILE A 1 199 ? -0.401 -1.996 -11.783 1.00 86.81 199 ILE A O 1
ATOM 1633 N N . ASN A 1 200 ? 0.833 -2.106 -9.889 1.00 87.38 200 ASN A N 1
ATOM 1634 C CA . ASN A 1 200 ? 0.558 -3.497 -9.550 1.00 87.38 200 ASN A CA 1
ATOM 1635 C C . ASN A 1 200 ? 0.714 -4.450 -10.753 1.00 87.38 200 ASN A C 1
ATOM 1637 O O . ASN A 1 200 ? -0.158 -5.258 -11.056 1.00 87.38 200 ASN A O 1
ATOM 1641 N N . GLY A 1 201 ? 1.808 -4.293 -11.503 1.00 87.50 201 GLY A N 1
ATOM 1642 C CA . GLY A 1 201 ? 2.101 -5.084 -12.700 1.00 87.50 201 GLY A CA 1
ATOM 1643 C C . GLY A 1 201 ? 1.520 -4.558 -14.011 1.00 87.50 201 GLY A C 1
ATOM 1644 O O . GLY A 1 201 ? 2.074 -4.823 -15.078 1.00 87.50 201 GLY A O 1
ATOM 1645 N N . THR A 1 202 ? 0.447 -3.770 -13.961 1.00 85.94 202 THR A N 1
ATOM 1646 C CA . THR A 1 202 ? -0.279 -3.355 -15.166 1.00 85.94 202 THR A CA 1
ATOM 1647 C C . THR A 1 202 ? 0.368 -2.125 -15.815 1.00 85.94 202 THR A C 1
ATOM 1649 O O . THR A 1 202 ? 0.544 -1.104 -15.138 1.00 85.94 202 THR A O 1
ATOM 1652 N N . PRO A 1 203 ? 0.728 -2.172 -17.116 1.00 84.81 203 PRO A N 1
ATOM 1653 C CA . PRO A 1 203 ? 1.322 -1.043 -17.827 1.00 84.81 203 PRO A CA 1
ATOM 1654 C C . PRO A 1 203 ? 0.324 0.080 -18.071 1.00 84.81 203 PRO A C 1
ATOM 1656 O O . PRO A 1 203 ? -0.814 -0.137 -18.483 1.00 84.81 203 PRO A O 1
ATOM 1659 N N . LEU A 1 204 ? 0.792 1.310 -17.881 1.00 79.12 204 LEU A N 1
ATOM 1660 C CA . LEU A 1 204 ? -0.011 2.500 -18.123 1.00 79.12 204 LEU A CA 1
ATOM 1661 C C . LEU A 1 204 ? 0.063 2.894 -19.596 1.00 79.12 204 LEU A C 1
ATOM 1663 O O . LEU A 1 204 ? 1.120 3.266 -20.102 1.00 79.12 204 LEU A O 1
ATOM 1667 N N . LYS A 1 205 ? -1.078 2.814 -20.291 1.00 63.88 205 LYS A N 1
ATOM 1668 C CA . LYS A 1 205 ? -1.164 2.953 -21.758 1.00 63.88 205 LYS A CA 1
ATOM 1669 C C . LYS A 1 205 ? -0.937 4.383 -22.279 1.00 63.88 205 LYS A C 1
ATOM 1671 O O . LYS A 1 205 ? -0.706 4.550 -23.472 1.00 63.88 205 LYS A O 1
ATOM 1676 N N . LYS A 1 206 ? -1.042 5.424 -21.441 1.00 54.50 206 LYS A N 1
ATOM 1677 C CA . LYS A 1 206 ? -0.930 6.837 -21.859 1.00 54.50 206 LYS A CA 1
ATOM 1678 C C . LYS A 1 206 ? -0.268 7.677 -20.767 1.00 54.50 206 LYS A C 1
ATOM 1680 O O . LYS A 1 206 ? -0.927 7.997 -19.783 1.00 54.50 206 LYS A O 1
ATOM 1685 N N . PHE A 1 207 ? 0.998 8.059 -20.952 1.00 49.66 207 PHE A N 1
ATOM 1686 C CA . PHE A 1 207 ? 1.672 9.024 -20.069 1.00 49.66 207 PHE A CA 1
ATOM 1687 C C . PHE A 1 207 ? 1.869 10.404 -20.713 1.00 49.66 207 PHE A C 1
ATOM 1689 O O . PHE A 1 207 ? 1.902 11.393 -19.989 1.00 49.66 207 PHE A O 1
ATOM 1696 N N . ASP A 1 208 ? 1.881 10.507 -22.048 1.00 45.78 208 ASP A N 1
ATOM 1697 C CA . ASP A 1 208 ? 2.129 11.778 -22.758 1.00 45.78 208 ASP A CA 1
ATOM 1698 C C . ASP A 1 208 ? 1.111 12.896 -22.436 1.00 45.78 208 ASP A C 1
ATOM 1700 O O . ASP A 1 208 ? 1.355 14.056 -22.739 1.00 45.78 208 ASP A O 1
ATOM 1704 N N . ASN A 1 209 ? -0.009 12.563 -21.780 1.00 45.03 209 ASN A N 1
ATOM 1705 C CA . ASN A 1 209 ? -1.048 13.496 -21.329 1.00 45.03 209 ASN A CA 1
ATOM 1706 C C . ASN A 1 209 ? -1.424 13.327 -19.848 1.00 45.03 209 ASN A C 1
ATOM 1708 O O . ASN A 1 209 ? -2.521 13.716 -19.436 1.00 45.03 209 ASN A O 1
ATOM 1712 N N . ILE A 1 210 ? -0.559 12.732 -19.023 1.00 50.06 210 ILE A N 1
ATOM 1713 C CA . ILE A 1 210 ? -0.766 12.810 -17.579 1.00 50.06 210 ILE A CA 1
ATOM 1714 C C . ILE A 1 210 ? -0.312 14.197 -17.153 1.00 50.06 210 ILE A C 1
ATOM 1716 O O . ILE A 1 210 ? 0.858 14.434 -16.853 1.00 50.06 210 ILE A O 1
ATOM 1720 N N . ASP A 1 211 ? -1.265 15.128 -17.136 1.00 50.91 211 ASP A N 1
ATOM 1721 C CA . ASP A 1 211 ? -1.099 16.351 -16.374 1.00 50.91 211 ASP A CA 1
ATOM 1722 C C . ASP A 1 211 ? -0.882 15.930 -14.923 1.00 50.91 211 ASP A C 1
ATOM 1724 O O . ASP A 1 211 ? -1.819 15.602 -14.190 1.00 50.91 211 ASP A O 1
ATOM 1728 N N . SER A 1 212 ? 0.389 15.880 -14.524 1.00 51.75 212 SER A N 1
ATOM 1729 C CA . SER A 1 212 ? 0.778 15.473 -13.181 1.00 51.75 212 SER A CA 1
ATOM 1730 C C . SER A 1 212 ? 0.129 16.368 -12.124 1.00 51.75 212 SER A C 1
ATOM 1732 O O . SER A 1 212 ? 0.186 16.041 -10.947 1.00 51.75 212 SER A O 1
ATOM 1734 N N . ASN A 1 213 ? -0.473 17.501 -12.493 1.00 54.31 213 ASN A N 1
ATOM 1735 C CA . ASN A 1 213 ? -1.203 18.366 -11.577 1.00 54.31 213 ASN A CA 1
ATOM 1736 C C . ASN A 1 213 ? -2.573 17.813 -11.165 1.00 54.31 213 ASN A C 1
ATOM 1738 O O . ASN A 1 213 ? -3.085 18.252 -10.137 1.00 54.31 213 ASN A O 1
ATOM 1742 N N . ASN A 1 214 ? -3.142 16.839 -11.890 1.00 61.25 214 ASN A N 1
ATOM 1743 C CA . ASN A 1 214 ? -4.427 16.242 -11.536 1.00 61.25 214 ASN A CA 1
ATOM 1744 C C . ASN A 1 214 ? -4.324 14.724 -11.278 1.00 61.25 214 ASN A C 1
ATOM 1746 O O . ASN A 1 214 ? -4.317 13.926 -12.220 1.00 61.25 214 ASN A O 1
ATOM 1750 N N . PRO A 1 215 ? -4.307 14.287 -10.007 1.00 60.25 215 PRO A N 1
ATOM 1751 C CA . PRO A 1 215 ? -4.218 12.871 -9.670 1.00 60.25 215 PRO A CA 1
ATOM 1752 C C . PRO A 1 215 ? -5.444 12.049 -10.105 1.00 60.25 215 PRO A C 1
ATOM 1754 O O . PRO A 1 215 ? -5.311 10.844 -10.318 1.00 60.25 215 PRO A O 1
ATOM 1757 N N . LEU A 1 216 ? -6.610 12.674 -10.331 1.00 60.00 216 LEU A N 1
ATOM 1758 C CA . LEU A 1 216 ? -7.778 11.987 -10.899 1.00 60.00 216 LEU A CA 1
ATOM 1759 C C . LEU A 1 216 ? -7.518 11.505 -12.326 1.00 60.00 216 LEU A C 1
ATOM 1761 O O . LEU A 1 216 ? -7.999 10.439 -12.684 1.00 60.00 216 LEU A O 1
ATOM 1765 N N . ASN A 1 217 ? -6.727 12.232 -13.121 1.00 60.59 217 ASN A N 1
ATOM 1766 C CA . ASN A 1 217 ? -6.376 11.809 -14.481 1.00 60.59 217 ASN A CA 1
ATOM 1767 C C . ASN A 1 217 ? -5.431 10.601 -14.465 1.00 60.59 217 ASN A C 1
ATOM 1769 O O . ASN A 1 217 ? -5.542 9.724 -15.320 1.00 60.59 217 ASN A O 1
ATOM 1773 N N . ILE A 1 218 ? -4.536 10.527 -13.468 1.00 60.19 218 ILE A N 1
ATOM 1774 C CA . ILE A 1 218 ? -3.702 9.340 -13.233 1.00 60.19 218 ILE A CA 1
ATOM 1775 C C . ILE A 1 218 ? -4.604 8.155 -12.896 1.00 60.19 218 ILE A C 1
ATOM 1777 O O . ILE A 1 218 ? -4.470 7.094 -13.479 1.00 60.19 218 ILE A O 1
ATOM 1781 N N . ILE A 1 219 ? -5.577 8.339 -12.009 1.00 59.81 219 ILE A N 1
ATOM 1782 C CA . ILE A 1 219 ? -6.481 7.259 -11.605 1.00 59.81 219 ILE A CA 1
ATOM 1783 C C . ILE A 1 219 ? -7.443 6.859 -12.732 1.00 59.81 219 ILE A C 1
ATOM 1785 O O . ILE A 1 219 ? -7.699 5.679 -12.936 1.00 59.81 219 ILE A O 1
ATOM 1789 N N . GLN A 1 220 ? -7.945 7.800 -13.524 1.00 58.75 220 GLN A N 1
ATOM 1790 C CA . GLN A 1 220 ? -8.769 7.498 -14.697 1.00 58.75 220 GLN A CA 1
ATOM 1791 C C . GLN A 1 220 ? -7.983 6.746 -15.774 1.00 58.75 220 GLN A C 1
ATOM 1793 O O . GLN A 1 220 ? -8.543 5.864 -16.427 1.00 58.75 220 GLN A O 1
ATOM 1798 N N . SER A 1 221 ? -6.687 7.035 -15.941 1.00 58.69 221 SER A N 1
ATOM 1799 C CA . SER A 1 221 ? -5.835 6.220 -16.808 1.00 58.69 221 SER A CA 1
ATOM 1800 C C . SER A 1 221 ? -5.606 4.817 -16.231 1.00 58.69 221 SER A C 1
ATOM 1802 O O . SER A 1 221 ? -5.540 3.870 -17.013 1.00 58.69 221 SER A O 1
ATOM 1804 N N . LEU A 1 222 ? -5.606 4.647 -14.900 1.00 54.28 222 LEU A N 1
ATOM 1805 C CA . LEU A 1 222 ? -5.630 3.327 -14.248 1.00 54.28 222 LEU A CA 1
ATOM 1806 C C . LEU A 1 222 ? -6.925 2.558 -14.549 1.00 54.28 222 LEU A C 1
ATOM 1808 O O . LEU A 1 222 ? -6.858 1.418 -15.004 1.00 54.28 222 LEU A O 1
ATOM 1812 N N . TYR A 1 223 ? -8.090 3.193 -14.390 1.00 50.47 223 TYR A N 1
ATOM 1813 C CA . TYR A 1 223 ? -9.392 2.573 -14.680 1.00 50.47 223 TYR A CA 1
ATOM 1814 C C . TYR A 1 223 ? -9.573 2.214 -16.162 1.00 50.47 223 TYR A C 1
ATOM 1816 O O . TYR A 1 223 ? -10.189 1.203 -16.482 1.00 50.47 223 TYR A O 1
ATOM 1824 N N . GLY A 1 224 ? -9.015 3.008 -17.082 1.00 49.72 224 GLY A N 1
ATOM 1825 C CA . GLY A 1 224 ? -9.050 2.719 -18.520 1.00 49.72 224 GLY A CA 1
ATOM 1826 C C . GLY A 1 224 ? -8.111 1.591 -18.978 1.00 49.72 224 GLY A C 1
ATOM 1827 O O . GLY A 1 224 ? -8.078 1.285 -20.171 1.00 49.72 224 GLY A O 1
ATOM 1828 N N . SER A 1 225 ? -7.322 1.005 -18.068 1.00 50.03 225 SER A N 1
ATOM 1829 C CA . SER A 1 225 ? -6.261 0.032 -18.373 1.00 50.03 225 SER A CA 1
ATOM 1830 C C . SER A 1 225 ? -6.583 -1.417 -17.974 1.00 50.03 225 SER A C 1
ATOM 1832 O O . SER A 1 225 ? -5.660 -2.223 -17.949 1.00 50.03 225 SER A O 1
ATOM 1834 N N . ASP A 1 226 ? -7.849 -1.763 -17.710 1.00 51.34 226 ASP A N 1
ATOM 1835 C CA . ASP A 1 226 ? -8.280 -3.084 -17.200 1.00 51.34 226 ASP A CA 1
ATOM 1836 C C . ASP A 1 226 ? -7.706 -3.433 -15.808 1.00 51.34 226 ASP A C 1
ATOM 1838 O O . ASP A 1 226 ? -7.506 -4.601 -15.481 1.00 51.34 226 ASP A O 1
ATOM 1842 N N . ILE A 1 227 ? -7.424 -2.426 -14.970 1.00 52.12 227 ILE A N 1
ATOM 1843 C CA . ILE A 1 227 ? -7.040 -2.650 -13.568 1.00 52.12 227 ILE A CA 1
ATOM 1844 C C . ILE A 1 227 ? -8.318 -2.865 -12.760 1.00 52.12 227 ILE A C 1
ATOM 1846 O O . ILE A 1 227 ? -9.068 -1.914 -12.527 1.00 52.12 227 ILE A O 1
ATOM 1850 N N . ASP A 1 228 ? -8.561 -4.100 -12.325 1.00 50.94 228 ASP A N 1
ATOM 1851 C CA . ASP A 1 228 ? -9.592 -4.367 -11.329 1.00 50.94 228 ASP A CA 1
ATOM 1852 C C . ASP A 1 228 ? -9.131 -3.811 -9.971 1.00 50.94 228 ASP A C 1
ATOM 1854 O O . ASP A 1 228 ? -8.035 -4.099 -9.493 1.00 50.94 228 ASP A O 1
ATOM 1858 N N . VAL A 1 229 ? -9.957 -2.982 -9.335 1.00 46.31 229 VAL A N 1
ATOM 1859 C CA . VAL A 1 229 ? -9.672 -2.455 -7.992 1.00 46.31 229 VAL A CA 1
ATOM 1860 C C . VAL A 1 229 ? -9.647 -3.592 -6.964 1.00 46.31 229 VAL A C 1
ATOM 1862 O O . VAL A 1 229 ? -8.959 -3.477 -5.950 1.00 46.31 229 VAL A O 1
ATOM 1865 N N . PHE A 1 230 ? -10.335 -4.706 -7.236 1.00 44.88 230 PHE A N 1
ATOM 1866 C CA . PHE A 1 230 ? -10.264 -5.906 -6.406 1.00 44.88 230 PHE A CA 1
ATOM 1867 C C . PHE A 1 230 ? -8.886 -6.596 -6.474 1.00 44.88 230 PHE A C 1
ATOM 1869 O O . PHE A 1 230 ? -8.421 -7.067 -5.438 1.00 44.88 230 PHE A O 1
ATOM 1876 N N . ASP A 1 231 ? -8.163 -6.522 -7.602 1.00 45.62 231 ASP A N 1
ATOM 1877 C CA . ASP A 1 231 ? -6.779 -7.033 -7.744 1.00 45.62 231 ASP A CA 1
ATOM 1878 C C . ASP A 1 231 ? -5.758 -6.230 -6.900 1.00 45.62 231 ASP A C 1
ATOM 1880 O O . ASP A 1 231 ? -4.616 -6.654 -6.724 1.00 45.62 231 ASP A O 1
ATOM 1884 N N . LEU A 1 232 ? -6.130 -5.052 -6.380 1.00 41.59 232 LEU A N 1
ATOM 1885 C CA . LEU A 1 232 ? -5.307 -4.267 -5.443 1.00 41.59 232 LEU A CA 1
ATOM 1886 C C . LEU A 1 232 ? -5.528 -4.668 -3.975 1.00 41.59 232 LEU A C 1
ATOM 1888 O O . LEU A 1 232 ? -4.879 -4.106 -3.091 1.00 41.59 232 LEU A O 1
ATOM 1892 N N . SER A 1 233 ? -6.482 -5.568 -3.712 1.00 36.75 233 SER A N 1
ATOM 1893 C CA . SER A 1 233 ? -6.943 -5.927 -2.365 1.00 36.75 233 SER A CA 1
ATOM 1894 C C . SER A 1 233 ? -6.547 -7.333 -1.895 1.00 36.75 233 SER A C 1
ATOM 1896 O O . SER A 1 233 ? -6.899 -7.694 -0.764 1.00 36.75 233 SER A O 1
ATOM 1898 N N . ASP A 1 234 ? -5.816 -8.078 -2.732 1.00 31.44 234 ASP A N 1
ATOM 1899 C CA . ASP A 1 234 ? -5.315 -9.436 -2.470 1.00 31.44 234 ASP A CA 1
ATOM 1900 C C . ASP A 1 234 ? -3.845 -9.463 -2.012 1.00 31.44 234 ASP A C 1
ATOM 1902 O O . ASP A 1 234 ? -2.997 -8.793 -2.647 1.00 31.44 234 ASP A O 1
#

Secondary structure (DSSP, 8-state):
-EEEEE-EEEETTTTEEEE--HHHHH--PPPBPGGG---TT-TTSPEEEESS--HHHHHHHHHHHHHH-S-TT----HHHHIIIIISPSS--HHHH-HHHHHHTT-SSHHHHHHHHHHHHHHHHHHHHHHHHHHH--B---BS-S--HHHHHHHTTTTTSEEEEE-TTSHHHHHSPPPPP---GGGSPEEEEETTEEEETTEE-S--TT--TT-HHHHHHHHHTTT--SGGG--

Solvent-accessible surface area (backbone atoms only — not comparable to full-atom values): 14077 Å² total; per-residue (Å²): 104,42,22,39,64,30,23,56,39,81,37,78,90,78,73,41,75,40,58,65,57,64,42,75,80,71,72,52,81,86,54,46,33,62,75,75,55,85,52,92,81,38,84,71,37,64,43,77,27,76,76,44,84,47,75,43,31,55,53,41,33,48,56,59,47,59,75,74,53,85,56,93,84,69,78,84,52,72,69,55,40,34,68,76,65,67,53,76,85,83,82,56,67,50,77,79,37,51,70,58,39,44,72,77,73,28,93,41,62,66,57,46,48,52,52,51,49,51,57,49,51,52,45,48,30,53,46,48,29,50,55,45,33,76,76,42,67,46,78,82,67,33,74,54,88,78,47,62,68,52,29,44,75,41,6,56,68,64,64,35,46,75,46,77,52,70,71,85,39,68,68,38,72,78,54,61,85,75,87,87,72,91,54,77,86,67,38,47,35,36,29,38,42,95,90,47,47,25,53,55,31,45,64,61,90,71,64,98,77,53,56,83,88,41,54,65,58,55,50,51,47,43,59,74,56,79,57,55,74,68,73,70,74,104

Nearest PDB structures (foldseek):
  7a47-assembly2_C  TM=3.428E-01  e=9.853E+00  Homo sapiens

Sequence (234 aa):
MLVKYYGLVFNKEINGFSPRTEFISNGLFRMTQPKYLNDKGSEARLWPYFNRFSPADYSWAKREHDKIQLNPSYTPSNEELENFFLKPCGSRYGDSFPHMVHREGFKSMDEYDLTQLTKVAEKVNAFLVEALSCHLGILSLSKSDTNELMWTHYASEGQGLAITFNENHPFFNQLPPKDVSYTADKRASLTYYKGMMRINGTPLKKFDNIDSNNPLNIIQSLYGSDIDVFDLSD